Protein AF-A0A0F9BM43-F1 (afdb_monomer_lite)

Radius of gyration: 19.65 Å; chains: 1; bounding box: 47×35×64 Å

Secondary structure (DSSP, 8-state):
-PPPEEEEEE--TTSSHHHHHHHHHHHHH-GGGG--TTS-HHHHHHHHHH----EEEE-TTHHHHHHHHHTT---HHHHHS-HHHHTSEEEEEGGGS-HHHHSS-SSS--------SEEEHHHHHHIIIIIIIIHHHTTHHHHHHHHHHHHH--SEEEEEEE-SHHHHHHHHTSTTEEEEEE---TTTTS--SHHHHTTTT----STTEEEE--TT--HHHHHHHHHHHHHHHHHHHHSS---

Organism: NCBI:txid412755

pLDDT: mean 85.35, std 16.3, range [30.95, 98.38]

Foldseek 3Di:
DDDAQEEEEAEFVPLCLVVLLVLVQCCQQPVVVVDDPPDDPVSVCVNVVVHRWQEDEDELLPVVLCCCCPPVNDDNCCRPNDPVSVQDFDPDWPVPDDCCLQDPPDDDDPRRDPDTDTGGSNRVSLCCVPVNCCVVPPCVSLVVRVVVCVVVVTNYYYYRQPQAPVSQVVQVPRPNRAYEYRPADPCPPVDPRSSRCNCVPPDQPDPRRHYDDCNPPDSVRSNVSCVVVVVVSVVVVVPDPDD

Sequence (243 aa):
MSEPIIIALSGHKGSGKNTLATFIVKYFEDPEYFVDPECSEVCLEWVCGYGCMVAKEFAFADGIKDFCIDILGLEHKQCYGSDEDKNTPTKYKWEDTPHFLHSGATFPREATFTQRGFMTGREVMQIFGTECVRTWFGNVWVGATVRKIRKKAPELAIITDNRFPNEVEIILGQPKGYIIRLTRSPFAGSDLHPSETALDDFDWGRSNCFVLDNARMNKDEQNDAVIPILQKIFQGSANEPTR

Structure (mmCIF, N/CA/C/O backbone):
data_AF-A0A0F9BM43-F1
#
_entry.id   AF-A0A0F9BM43-F1
#
loop_
_atom_site.group_PDB
_atom_site.id
_atom_site.type_symbol
_atom_site.label_atom_id
_atom_site.label_alt_id
_atom_site.label_comp_id
_atom_site.label_asym_id
_atom_site.label_entity_id
_atom_site.label_seq_id
_atom_site.pdbx_PDB_ins_code
_atom_site.Cartn_x
_atom_site.Cartn_y
_atom_site.Cartn_z
_atom_site.occupancy
_atom_site.B_iso_or_equiv
_atom_site.auth_seq_id
_atom_site.auth_comp_id
_atom_site.auth_asym_id
_atom_site.auth_atom_id
_atom_site.pdbx_PDB_model_num
ATOM 1 N N . MET A 1 1 ? -18.745 -14.636 11.858 1.00 58.28 1 MET A N 1
ATOM 2 C CA . MET A 1 1 ? -17.534 -13.846 12.165 1.00 58.28 1 MET A CA 1
ATOM 3 C C . MET A 1 1 ? -17.886 -12.392 11.948 1.00 58.28 1 MET A C 1
ATOM 5 O O . MET A 1 1 ? -18.639 -12.125 11.016 1.00 58.28 1 MET A O 1
ATOM 9 N N . SER A 1 2 ? -17.430 -11.502 12.826 1.00 76.94 2 SER A N 1
ATOM 10 C CA . SER A 1 2 ? -17.575 -10.058 12.637 1.00 76.94 2 SER A CA 1
ATOM 11 C C . SER A 1 2 ? -16.883 -9.630 11.343 1.00 76.94 2 SER A C 1
ATOM 13 O O . SER A 1 2 ? -15.919 -10.254 10.897 1.00 76.94 2 SER A O 1
ATOM 15 N N . GLU A 1 3 ? -17.417 -8.597 10.702 1.00 88.12 3 GLU A N 1
ATOM 16 C CA . GLU A 1 3 ? -16.813 -8.039 9.499 1.00 88.12 3 GLU A CA 1
ATOM 17 C C . GLU A 1 3 ? -15.515 -7.290 9.867 1.00 88.12 3 GLU A C 1
ATOM 19 O O . GLU A 1 3 ? -15.527 -6.546 10.855 1.00 88.12 3 GLU A O 1
ATOM 24 N N . PRO A 1 4 ? -14.400 -7.496 9.134 1.00 93.38 4 PRO A N 1
ATOM 25 C CA . PRO A 1 4 ? -13.111 -6.889 9.462 1.00 93.38 4 PRO A CA 1
ATOM 26 C C . PRO A 1 4 ? -13.163 -5.369 9.347 1.00 93.38 4 PRO A C 1
ATOM 28 O O . PRO A 1 4 ? -13.732 -4.839 8.390 1.00 93.38 4 PRO A O 1
ATOM 31 N N . ILE A 1 5 ? -12.471 -4.676 10.250 1.00 95.94 5 ILE A N 1
ATOM 32 C CA . ILE A 1 5 ? -12.116 -3.270 10.039 1.00 95.94 5 ILE A CA 1
ATOM 33 C C . ILE A 1 5 ? -11.002 -3.230 8.991 1.00 95.94 5 ILE A C 1
ATOM 35 O O . ILE A 1 5 ? -9.996 -3.931 9.113 1.00 95.94 5 ILE A O 1
ATOM 39 N N . ILE A 1 6 ? -11.177 -2.428 7.944 1.00 97.88 6 ILE A N 1
ATOM 40 C CA . ILE A 1 6 ? -10.210 -2.288 6.854 1.00 97.88 6 ILE A CA 1
ATOM 41 C C . ILE A 1 6 ? -9.711 -0.849 6.848 1.00 97.88 6 ILE A C 1
ATOM 43 O O . ILE A 1 6 ? -10.474 0.068 6.558 1.00 97.88 6 ILE A O 1
ATOM 47 N N . ILE A 1 7 ? -8.426 -0.656 7.134 1.00 98.19 7 ILE A N 1
ATOM 48 C CA . ILE A 1 7 ? -7.770 0.651 7.086 1.00 98.19 7 ILE A CA 1
ATOM 49 C C . ILE A 1 7 ? -6.751 0.629 5.951 1.00 98.19 7 ILE A C 1
ATOM 51 O O . ILE A 1 7 ? -5.762 -0.104 6.009 1.00 98.19 7 ILE A O 1
ATOM 55 N N . ALA A 1 8 ? -6.965 1.441 4.917 1.00 98.31 8 ALA A N 1
ATOM 56 C CA . ALA A 1 8 ? -5.962 1.644 3.879 1.00 98.31 8 ALA A CA 1
ATOM 57 C C . ALA A 1 8 ? -5.152 2.916 4.143 1.00 98.31 8 ALA A C 1
ATOM 59 O O . ALA A 1 8 ? -5.694 3.994 4.386 1.00 98.31 8 ALA A O 1
ATOM 60 N N . LEU A 1 9 ? -3.830 2.785 4.092 1.00 98.00 9 LEU A N 1
ATOM 61 C CA . LEU A 1 9 ? -2.897 3.890 4.221 1.00 98.00 9 LEU A CA 1
ATOM 62 C C . LEU A 1 9 ? -2.584 4.461 2.839 1.00 98.00 9 LEU A C 1
ATOM 64 O O . LEU A 1 9 ? -2.182 3.736 1.924 1.00 98.00 9 LEU A O 1
ATOM 68 N N . SER A 1 10 ? -2.709 5.779 2.714 1.00 96.25 10 SER A N 1
ATOM 69 C CA . SER A 1 10 ? -2.357 6.536 1.513 1.00 96.25 10 SER A CA 1
ATOM 70 C C . SER A 1 10 ? -1.295 7.594 1.831 1.00 96.25 10 SER A C 1
ATOM 72 O O . SER A 1 10 ? -1.111 8.006 2.976 1.00 96.25 10 SER A O 1
ATOM 74 N N . GLY A 1 11 ? -0.484 7.967 0.845 1.00 93.81 11 GLY A N 1
ATOM 75 C CA . GLY A 1 11 ? 0.828 8.562 1.095 1.00 93.81 11 GLY A CA 1
ATOM 76 C C . GLY A 1 11 ? 1.692 8.581 -0.158 1.00 93.81 11 GLY A C 1
ATOM 77 O O . GLY A 1 11 ? 1.710 7.575 -0.864 1.00 93.81 11 GLY A O 1
ATOM 78 N N . HIS A 1 12 ? 2.530 9.596 -0.359 1.00 91.81 12 HIS A N 1
ATOM 79 C CA . HIS A 1 12 ? 3.609 9.499 -1.352 1.00 91.81 12 HIS A CA 1
ATOM 80 C C . HIS A 1 12 ? 4.707 8.528 -0.900 1.00 91.81 12 HIS A C 1
ATOM 82 O O . HIS A 1 12 ? 4.773 8.123 0.271 1.00 91.81 12 HIS A O 1
ATOM 88 N N . LYS A 1 13 ? 5.604 8.131 -1.807 1.00 88.75 13 LYS A N 1
ATOM 89 C CA . LYS A 1 13 ? 6.852 7.458 -1.423 1.00 88.75 13 LYS A CA 1
ATOM 90 C C . LYS A 1 13 ? 7.575 8.253 -0.321 1.00 88.75 13 LYS A C 1
ATOM 92 O O . LYS A 1 13 ? 7.653 9.475 -0.358 1.00 88.75 13 LYS A O 1
ATOM 97 N N . GLY A 1 14 ? 8.070 7.548 0.698 1.00 89.88 14 GLY A N 1
ATOM 98 C CA . GLY A 1 14 ? 8.751 8.169 1.842 1.00 89.88 14 GLY A CA 1
ATOM 99 C C . GLY A 1 14 ? 7.834 8.837 2.875 1.00 89.88 14 GLY A C 1
ATOM 100 O O . GLY A 1 14 ? 8.335 9.396 3.845 1.00 89.88 14 GLY A O 1
ATOM 101 N N . SER A 1 15 ? 6.507 8.749 2.733 1.00 93.56 15 SER A N 1
ATOM 102 C CA . SER A 1 15 ? 5.571 9.373 3.678 1.00 93.56 15 SER A CA 1
ATOM 103 C C . SER A 1 15 ? 5.477 8.692 5.046 1.00 93.56 15 SER A C 1
ATOM 105 O O . SER A 1 15 ? 4.799 9.219 5.911 1.00 93.56 15 SER A O 1
ATOM 107 N N . GLY A 1 16 ? 6.085 7.515 5.246 1.00 94.12 16 GLY A N 1
ATOM 108 C CA . GLY A 1 16 ? 6.017 6.764 6.510 1.00 94.12 16 GLY A CA 1
ATOM 109 C C . GLY A 1 16 ? 4.929 5.682 6.600 1.00 94.12 16 GLY A C 1
ATOM 110 O O . GLY A 1 16 ? 4.829 5.038 7.639 1.00 94.12 16 GLY A O 1
ATOM 111 N N . LYS A 1 17 ? 4.164 5.421 5.523 1.00 94.62 17 LYS A N 1
ATOM 112 C CA . LYS A 1 17 ? 3.061 4.427 5.497 1.00 94.62 17 LYS A CA 1
ATOM 113 C C . LYS A 1 17 ? 3.453 3.046 6.018 1.00 94.62 17 LYS A C 1
ATOM 115 O O . LYS A 1 17 ? 2.787 2.527 6.897 1.00 94.62 17 LYS A O 1
ATOM 120 N N . ASN A 1 18 ? 4.517 2.448 5.480 1.00 92.88 18 ASN A N 1
ATOM 121 C CA . ASN A 1 18 ? 4.885 1.072 5.830 1.00 92.88 18 ASN A CA 1
ATOM 122 C C . ASN A 1 18 ? 5.292 0.974 7.304 1.00 92.88 18 ASN A C 1
ATOM 124 O O . ASN A 1 18 ? 4.871 0.068 8.009 1.00 92.88 18 ASN A O 1
ATOM 128 N N . THR A 1 19 ? 6.053 1.959 7.787 1.00 93.06 19 THR A N 1
ATOM 129 C CA . THR A 1 19 ? 6.426 2.057 9.199 1.00 93.06 19 THR A CA 1
ATOM 130 C C . THR A 1 19 ? 5.197 2.205 10.097 1.00 93.06 19 THR A C 1
ATOM 132 O O . THR A 1 19 ? 5.128 1.548 11.131 1.00 93.06 19 THR A O 1
ATOM 135 N N . LEU A 1 20 ? 4.221 3.024 9.687 1.00 95.00 20 LEU A N 1
ATOM 136 C CA . LEU A 1 20 ? 2.960 3.199 10.406 1.00 95.00 20 LEU A CA 1
ATOM 137 C C . LEU A 1 20 ? 2.123 1.916 10.415 1.00 95.00 20 LEU A C 1
ATOM 139 O O . LEU A 1 20 ? 1.581 1.551 11.448 1.00 95.00 20 LEU A O 1
ATOM 143 N N . ALA A 1 21 ? 2.045 1.203 9.292 1.00 95.56 21 ALA A N 1
ATOM 144 C CA . ALA A 1 21 ? 1.337 -0.071 9.209 1.00 95.56 21 ALA A CA 1
ATOM 145 C C . ALA A 1 21 ? 1.928 -1.112 10.159 1.00 95.56 21 ALA A C 1
ATOM 147 O O . ALA A 1 21 ? 1.189 -1.746 10.908 1.00 95.56 21 ALA A O 1
ATOM 148 N N . THR A 1 22 ? 3.261 -1.230 10.179 1.00 91.94 22 THR A N 1
ATOM 149 C CA . THR A 1 22 ? 3.963 -2.107 11.122 1.00 91.94 22 THR A CA 1
ATOM 150 C C . THR A 1 22 ? 3.673 -1.711 12.569 1.00 91.94 22 THR A C 1
ATOM 152 O O . THR A 1 22 ? 3.469 -2.592 13.399 1.00 91.94 22 THR A O 1
ATOM 155 N N . PHE A 1 23 ? 3.649 -0.410 12.880 1.00 92.25 23 PHE A N 1
ATOM 156 C CA . PHE A 1 23 ? 3.269 0.072 14.208 1.00 92.25 23 PHE A CA 1
ATOM 157 C C . PHE A 1 23 ? 1.836 -0.340 14.561 1.00 92.25 23 PHE A C 1
ATOM 159 O O . PHE A 1 23 ? 1.652 -0.988 15.580 1.00 92.25 23 PHE A O 1
ATOM 166 N N . ILE A 1 24 ? 0.851 -0.050 13.705 1.00 92.44 24 ILE A N 1
ATOM 167 C CA . ILE A 1 24 ? -0.565 -0.354 13.968 1.00 92.44 24 ILE A CA 1
ATOM 168 C C . ILE A 1 24 ? -0.781 -1.857 14.175 1.00 92.44 24 ILE A C 1
ATOM 170 O O . ILE A 1 24 ? -1.453 -2.246 15.123 1.00 92.44 24 ILE A O 1
ATOM 174 N N . VAL A 1 25 ? -0.209 -2.709 13.318 1.00 91.12 25 VAL A N 1
ATOM 175 C CA . VAL A 1 25 ? -0.343 -4.168 13.463 1.00 91.12 25 VAL A CA 1
ATOM 176 C C . VAL A 1 25 ? 0.211 -4.621 14.813 1.00 91.12 25 VAL A C 1
ATOM 178 O O . VAL A 1 25 ? -0.500 -5.276 15.567 1.00 91.12 25 VAL A O 1
ATOM 181 N N . LYS A 1 26 ? 1.434 -4.200 15.159 1.00 86.25 26 LYS A N 1
ATOM 182 C CA . LYS A 1 26 ? 2.051 -4.559 16.442 1.00 86.25 26 LYS A CA 1
ATOM 183 C C . LYS A 1 26 ? 1.282 -4.010 17.638 1.00 86.25 26 LYS A C 1
ATOM 185 O O . LYS A 1 26 ? 1.148 -4.712 18.626 1.00 86.25 26 LYS A O 1
ATOM 190 N N . TYR A 1 27 ? 0.777 -2.784 17.535 1.00 85.19 27 TYR A N 1
ATOM 191 C CA . TYR A 1 27 ? 0.026 -2.121 18.595 1.00 85.19 27 TYR A CA 1
ATOM 192 C C . TYR A 1 27 ? -1.217 -2.918 19.008 1.00 85.19 27 TYR A C 1
ATOM 194 O O . TYR A 1 27 ? -1.561 -2.938 20.182 1.00 85.19 27 TYR A O 1
ATOM 202 N N . PHE A 1 28 ? -1.870 -3.600 18.062 1.00 85.00 28 PHE A N 1
ATOM 203 C CA . PHE A 1 28 ? -3.035 -4.443 18.343 1.00 85.00 28 PHE A CA 1
ATOM 204 C C . PHE A 1 28 ? -2.695 -5.913 18.628 1.00 85.00 28 PHE A C 1
ATOM 206 O O . PHE A 1 28 ? -3.467 -6.580 19.314 1.00 85.00 28 PHE A O 1
ATOM 213 N N . GLU A 1 29 ? -1.581 -6.438 18.112 1.00 83.19 29 GLU A N 1
ATOM 214 C CA . GLU A 1 29 ? -1.150 -7.817 18.393 1.00 83.19 29 GLU A CA 1
ATOM 215 C C . GLU A 1 29 ? -0.504 -7.962 19.779 1.00 83.19 29 GLU A C 1
ATOM 217 O O . GLU A 1 29 ? -0.744 -8.959 20.459 1.00 83.19 29 GLU A O 1
ATOM 222 N N . ASP A 1 30 ? 0.296 -6.977 20.196 1.00 75.62 30 ASP A N 1
ATOM 223 C CA . ASP A 1 30 ? 1.015 -6.959 21.473 1.00 75.62 30 ASP A CA 1
ATOM 224 C C . ASP A 1 30 ? 1.001 -5.542 22.069 1.00 75.62 30 ASP A C 1
ATOM 226 O O . ASP A 1 30 ? 1.956 -4.768 21.921 1.00 75.62 30 ASP A O 1
ATOM 230 N N . PRO A 1 31 ? -0.111 -5.158 22.708 1.00 66.50 31 PRO A N 1
ATOM 231 C CA . PRO A 1 31 ? -0.266 -3.795 23.175 1.00 66.50 31 PRO A CA 1
ATOM 232 C C . PRO A 1 31 ? 0.574 -3.466 24.417 1.00 66.50 31 PRO A C 1
ATOM 234 O O . PRO A 1 31 ? 0.959 -2.313 24.606 1.00 66.50 31 PRO A O 1
ATOM 237 N N . GLU A 1 32 ? 0.895 -4.474 25.240 1.00 64.62 32 GLU A N 1
ATOM 238 C CA . GLU A 1 32 ? 1.735 -4.330 26.439 1.00 64.62 32 GLU A CA 1
ATOM 239 C C . GLU A 1 32 ? 3.151 -3.850 26.083 1.00 64.62 32 GLU A C 1
ATOM 241 O O . GLU A 1 32 ? 3.766 -3.120 26.857 1.00 64.62 32 GLU A O 1
ATOM 246 N N . TYR A 1 33 ? 3.641 -4.173 24.878 1.00 63.81 33 TYR A N 1
ATOM 247 C CA . TYR A 1 33 ? 4.931 -3.704 24.364 1.00 63.81 33 TYR A CA 1
ATOM 248 C C . TYR A 1 33 ? 5.037 -2.173 24.235 1.00 63.81 33 TYR A C 1
ATOM 250 O O . TYR A 1 33 ? 6.137 -1.624 24.305 1.00 63.81 33 TYR A O 1
ATOM 258 N N . PHE A 1 34 ? 3.917 -1.479 24.014 1.00 61.59 34 PHE A N 1
ATOM 259 C CA . PHE A 1 34 ? 3.887 -0.027 23.783 1.00 61.59 34 PHE A CA 1
ATOM 260 C C . PHE A 1 34 ? 3.496 0.778 25.022 1.00 61.59 34 PHE A C 1
ATOM 262 O O . PHE A 1 34 ? 3.427 2.006 24.961 1.00 61.59 34 PHE A O 1
ATOM 269 N N . VAL A 1 35 ? 3.243 0.104 26.143 1.00 58.41 35 VAL A N 1
ATOM 270 C CA . VAL A 1 35 ? 2.965 0.759 27.416 1.00 58.41 35 VAL A CA 1
ATOM 271 C C . VAL A 1 35 ? 4.285 1.260 27.994 1.00 58.41 35 VAL A C 1
ATOM 273 O O . VAL A 1 35 ? 5.094 0.488 28.506 1.00 58.41 35 VAL A O 1
ATOM 276 N N . ASP A 1 36 ? 4.496 2.572 27.932 1.00 55.50 36 ASP A N 1
ATOM 277 C CA . ASP A 1 36 ? 5.460 3.231 28.809 1.00 55.50 36 ASP A CA 1
ATOM 278 C C . ASP A 1 36 ? 5.003 3.015 30.270 1.00 55.50 36 ASP A C 1
ATOM 280 O O . ASP A 1 36 ? 3.846 3.314 30.581 1.00 55.50 36 ASP A O 1
ATOM 284 N N . PRO A 1 37 ? 5.850 2.502 31.182 1.00 53.97 37 PRO A N 1
ATOM 285 C CA . PRO A 1 37 ? 5.520 2.410 32.605 1.00 53.97 37 PRO A CA 1
ATOM 286 C C . PRO A 1 37 ? 5.086 3.746 33.234 1.00 53.97 37 PRO A C 1
ATOM 288 O O . PRO A 1 37 ? 4.418 3.737 34.269 1.00 53.97 37 PRO A O 1
ATOM 291 N N . GLU A 1 38 ? 5.457 4.879 32.628 1.00 53.72 38 GLU A N 1
ATOM 292 C CA . GLU A 1 38 ? 5.071 6.237 33.032 1.00 53.72 38 GLU A CA 1
ATOM 293 C C . GLU A 1 38 ? 3.864 6.796 32.245 1.00 53.72 38 GLU A C 1
ATOM 295 O O . GLU A 1 38 ? 3.386 7.894 32.547 1.00 53.72 38 GLU A O 1
ATOM 300 N N . CYS A 1 39 ? 3.331 6.068 31.251 1.00 47.06 39 CYS A N 1
ATOM 301 C CA . CYS A 1 39 ? 2.159 6.506 30.491 1.00 47.06 39 CYS A CA 1
ATOM 302 C C . CYS A 1 39 ? 0.918 6.576 31.392 1.00 47.06 39 CYS A C 1
ATOM 304 O O . CYS A 1 39 ? 0.576 5.625 32.094 1.00 47.06 39 CYS A O 1
ATOM 306 N N . SER A 1 40 ? 0.208 7.706 31.331 1.00 46.12 40 SER A N 1
ATOM 307 C CA . SER A 1 40 ? -1.020 7.956 32.094 1.00 46.12 40 SER A CA 1
ATOM 308 C C . SER A 1 40 ? -2.053 6.832 31.923 1.00 46.12 40 SER A C 1
ATOM 310 O O . SER A 1 40 ? -2.216 6.326 30.810 1.00 46.12 40 SER A O 1
ATOM 312 N N . GLU A 1 41 ? -2.812 6.529 32.985 1.00 49.28 41 GLU A N 1
ATOM 313 C CA . GLU A 1 41 ? -3.863 5.488 33.068 1.00 49.28 41 GLU A CA 1
ATOM 314 C C . GLU A 1 41 ? -4.800 5.409 31.837 1.00 49.28 41 GLU A C 1
ATOM 316 O O . GLU A 1 41 ? -5.279 4.335 31.481 1.00 49.28 41 GLU A O 1
ATOM 321 N N . VAL A 1 42 ? -4.996 6.520 31.118 1.00 46.12 42 VAL A N 1
ATOM 322 C CA . VAL A 1 42 ? -5.858 6.651 29.929 1.00 46.12 42 VAL A CA 1
ATOM 323 C C . VAL A 1 42 ? -5.402 5.801 28.726 1.00 46.12 42 VAL A C 1
ATOM 325 O O . VAL A 1 42 ? -6.245 5.282 27.991 1.00 46.12 42 VAL A O 1
ATOM 328 N N . CYS A 1 43 ? -4.092 5.627 28.502 1.00 49.28 43 CYS A N 1
ATOM 329 C CA . CYS A 1 43 ? -3.586 4.776 27.408 1.00 49.28 43 CYS A CA 1
ATOM 330 C C . CYS A 1 43 ? -3.793 3.284 27.708 1.00 49.28 43 CYS A C 1
ATOM 332 O O . CYS A 1 43 ? -4.121 2.511 26.806 1.00 49.28 43 CYS A O 1
ATOM 334 N N . LEU A 1 44 ? -3.647 2.904 28.980 1.00 51.06 44 LEU A N 1
ATOM 335 C CA . LEU A 1 44 ? -3.847 1.541 29.464 1.00 51.06 44 LEU A CA 1
ATOM 336 C C . LEU A 1 44 ? -5.314 1.116 29.361 1.00 51.06 44 LEU A C 1
ATOM 338 O O . LEU A 1 44 ? -5.593 0.018 28.891 1.00 51.06 44 LEU A O 1
ATOM 342 N N . GLU A 1 45 ? -6.263 1.981 29.724 1.00 52.72 45 GLU A N 1
ATOM 343 C CA . GLU A 1 45 ? -7.692 1.642 29.660 1.00 52.72 45 GLU A CA 1
ATOM 344 C C . GLU A 1 45 ? -8.196 1.378 28.235 1.00 52.72 45 GLU A C 1
ATOM 346 O O . GLU A 1 45 ? -8.982 0.453 28.029 1.00 52.72 45 GLU A O 1
ATOM 351 N N . TRP A 1 46 ? -7.756 2.153 27.236 1.00 57.06 46 TRP A N 1
ATOM 352 C CA . TRP A 1 46 ? -8.238 1.971 25.861 1.00 57.06 46 TRP A CA 1
ATOM 353 C C . TRP A 1 46 ? -7.719 0.672 25.243 1.00 57.06 46 TRP A C 1
ATOM 355 O O . TRP A 1 46 ? -8.483 -0.112 24.684 1.00 57.06 46 TRP A O 1
ATOM 365 N N . VAL A 1 47 ? -6.427 0.416 25.399 1.00 54.22 47 VAL A N 1
ATOM 366 C CA . VAL A 1 47 ? -5.775 -0.795 24.909 1.00 54.22 47 VAL A CA 1
ATOM 367 C C . VAL A 1 47 ? -6.310 -2.049 25.610 1.00 54.22 47 VAL A C 1
ATOM 369 O O . VAL A 1 47 ? -6.710 -3.010 24.949 1.00 54.22 47 VAL A O 1
ATOM 372 N N . CYS A 1 48 ? -6.397 -2.023 26.942 1.00 52.81 48 CYS A N 1
ATOM 373 C CA . CYS A 1 48 ? -6.945 -3.133 27.720 1.00 52.81 48 CYS A CA 1
ATOM 374 C C . CYS A 1 48 ? -8.457 -3.316 27.494 1.00 52.81 48 CYS A C 1
ATOM 376 O O . CYS A 1 48 ? -8.965 -4.422 27.663 1.00 52.81 48 CYS A O 1
ATOM 378 N N . GLY A 1 49 ? -9.177 -2.260 27.097 1.00 55.41 49 GLY A N 1
ATOM 379 C CA . GLY A 1 49 ? -10.618 -2.284 26.837 1.00 55.41 49 GLY A CA 1
ATOM 380 C C . GLY A 1 49 ? -11.024 -2.903 25.494 1.00 55.41 49 GLY A C 1
ATOM 381 O O . GLY A 1 49 ? -12.114 -3.466 25.404 1.00 55.41 49 GLY A O 1
ATOM 382 N N . TYR A 1 50 ? -10.169 -2.831 24.465 1.00 60.41 50 TYR A N 1
ATOM 383 C CA . TYR A 1 50 ? -10.403 -3.488 23.165 1.00 60.41 50 TYR A CA 1
ATOM 384 C C . TYR A 1 50 ? -9.719 -4.860 23.046 1.00 60.41 50 TYR A C 1
ATOM 386 O O . TYR A 1 50 ? -10.149 -5.674 22.230 1.00 60.41 50 TYR A O 1
ATOM 394 N N . GLY A 1 51 ? -8.720 -5.147 23.889 1.00 63.50 51 GLY A N 1
ATOM 395 C CA . GLY A 1 51 ? -7.987 -6.414 23.886 1.00 63.50 51 GLY A CA 1
ATOM 396 C C . GLY A 1 51 ? -7.037 -6.567 22.692 1.00 63.50 51 GLY A C 1
ATOM 397 O O . GLY A 1 51 ? -6.976 -5.719 21.800 1.00 63.50 51 GLY A O 1
ATOM 398 N N . CYS A 1 52 ? -6.268 -7.659 22.681 1.00 72.19 52 CYS A N 1
ATOM 399 C CA . CYS A 1 52 ? -5.456 -8.014 21.523 1.00 72.19 52 CYS A CA 1
ATOM 400 C C . CYS A 1 52 ? -6.357 -8.435 20.354 1.00 72.19 52 CYS A C 1
ATOM 402 O O . CYS A 1 52 ? -7.354 -9.133 20.540 1.00 72.19 52 CYS A O 1
ATOM 404 N N . MET A 1 53 ? -5.996 -8.016 19.144 1.00 83.00 53 MET A N 1
ATOM 405 C CA . MET A 1 53 ? -6.749 -8.323 17.932 1.00 83.00 53 MET A CA 1
ATOM 406 C C . MET A 1 53 ? -5.872 -9.036 16.914 1.00 83.00 53 MET A C 1
ATOM 408 O O . MET A 1 53 ? -4.688 -8.732 16.755 1.00 83.00 53 MET A O 1
ATOM 412 N N . VAL A 1 54 ? -6.482 -9.917 16.125 1.00 89.19 54 VAL A N 1
ATOM 413 C CA . VAL A 1 54 ? -5.828 -10.496 14.949 1.00 89.19 54 VAL A CA 1
ATOM 414 C C . VAL A 1 54 ? -5.733 -9.432 13.850 1.00 89.19 54 VAL A C 1
ATOM 416 O O . VAL A 1 54 ? -6.626 -9.304 13.003 1.00 89.19 54 VAL A O 1
ATOM 419 N N . ALA A 1 55 ? -4.638 -8.672 13.849 1.00 92.00 55 ALA A N 1
ATOM 420 C CA . ALA A 1 55 ? -4.313 -7.679 12.830 1.00 92.00 55 ALA A CA 1
ATOM 421 C C . ALA A 1 55 ? -3.437 -8.281 11.719 1.00 92.00 55 ALA A C 1
ATOM 423 O O . ALA A 1 55 ? -2.580 -9.122 11.967 1.00 92.00 55 ALA A O 1
ATOM 424 N N . LYS A 1 56 ? -3.651 -7.890 10.457 1.00 94.62 56 LYS A N 1
ATOM 425 C CA . LYS A 1 56 ? -2.830 -8.359 9.325 1.00 94.62 56 LYS A CA 1
ATOM 426 C C . LYS A 1 56 ? -2.560 -7.249 8.321 1.00 94.62 56 LYS A C 1
ATOM 428 O O . LYS A 1 56 ? -3.472 -6.526 7.923 1.00 94.62 56 LYS A O 1
ATOM 433 N N . GLU A 1 57 ? -1.317 -7.182 7.855 1.00 95.94 57 GLU A N 1
ATOM 434 C CA . GLU A 1 57 ? -0.920 -6.330 6.734 1.00 95.94 57 GLU A CA 1
ATOM 435 C C . GLU A 1 57 ? -1.243 -6.997 5.384 1.00 95.94 57 GLU A C 1
ATOM 437 O O . GLU A 1 57 ? -1.122 -8.217 5.210 1.00 95.94 57 GLU A O 1
ATOM 442 N N . PHE A 1 58 ? -1.658 -6.181 4.419 1.00 96.69 58 PHE A N 1
ATOM 443 C CA . PHE A 1 58 ? -1.921 -6.548 3.034 1.00 96.69 58 PHE A CA 1
ATOM 444 C C . PHE A 1 58 ? -1.363 -5.478 2.089 1.00 96.69 58 PHE A C 1
ATOM 446 O O . PHE A 1 58 ? -1.269 -4.303 2.440 1.00 96.69 58 PHE A O 1
ATOM 453 N N . ALA A 1 59 ? -1.080 -5.876 0.850 1.00 95.88 59 ALA A N 1
ATOM 454 C CA . ALA A 1 59 ? -0.777 -4.950 -0.233 1.00 95.88 59 ALA A CA 1
ATOM 455 C C . ALA A 1 59 ? -1.575 -5.315 -1.496 1.00 95.88 59 ALA A C 1
ATOM 457 O O . ALA A 1 59 ? -1.735 -6.494 -1.826 1.00 95.88 59 ALA A O 1
ATOM 458 N N . PHE A 1 60 ? -2.080 -4.317 -2.219 1.00 95.88 60 PHE A N 1
ATOM 459 C CA . PHE A 1 60 ? -2.691 -4.479 -3.542 1.00 95.88 60 PHE A CA 1
ATOM 460 C C . PHE A 1 60 ? -1.705 -5.076 -4.545 1.00 95.88 60 PHE A C 1
ATOM 462 O O . PHE A 1 60 ? -2.090 -5.894 -5.383 1.00 95.88 60 PHE A O 1
ATOM 469 N N . ALA A 1 61 ? -0.428 -4.717 -4.422 1.00 93.69 61 ALA A N 1
ATOM 470 C CA . ALA A 1 61 ? 0.623 -5.190 -5.302 1.00 93.69 61 ALA A CA 1
ATOM 471 C C . ALA A 1 61 ? 1.119 -6.619 -4.999 1.00 93.69 61 ALA A C 1
ATOM 473 O O . ALA A 1 61 ? 1.956 -7.112 -5.748 1.00 93.69 61 ALA A O 1
ATOM 474 N N . ASP A 1 62 ? 0.645 -7.302 -3.947 1.00 93.25 62 ASP A N 1
ATOM 475 C CA . ASP A 1 62 ? 1.106 -8.669 -3.627 1.00 93.25 62 ASP A CA 1
ATOM 476 C C . ASP A 1 62 ? 0.952 -9.610 -4.828 1.00 93.25 62 ASP A C 1
ATOM 478 O O . ASP A 1 62 ? 1.910 -10.240 -5.256 1.00 93.25 62 ASP A O 1
ATOM 482 N N . GLY A 1 63 ? -0.240 -9.641 -5.434 1.00 92.94 63 GLY A N 1
ATOM 483 C CA . GLY A 1 63 ? -0.524 -10.576 -6.524 1.00 92.94 63 GLY A CA 1
ATOM 484 C C . GLY A 1 63 ? 0.332 -10.347 -7.772 1.00 92.94 63 GLY A C 1
ATOM 485 O O . GLY A 1 63 ? 0.674 -11.308 -8.456 1.00 92.94 63 GLY A O 1
ATOM 486 N N . ILE A 1 64 ? 0.702 -9.094 -8.070 1.00 94.31 64 ILE A N 1
ATOM 487 C CA . ILE A 1 64 ? 1.604 -8.813 -9.192 1.00 94.31 64 ILE A CA 1
ATOM 488 C C . ILE A 1 64 ? 3.052 -9.164 -8.853 1.00 94.31 64 ILE A C 1
ATOM 490 O O . ILE A 1 64 ? 3.756 -9.688 -9.708 1.00 94.31 64 ILE A O 1
ATOM 494 N N . LYS A 1 65 ? 3.500 -8.931 -7.617 1.00 95.44 65 LYS A N 1
ATOM 495 C CA . LYS A 1 65 ? 4.855 -9.312 -7.201 1.00 95.44 65 LYS A CA 1
ATOM 496 C C . LYS A 1 65 ? 5.041 -10.825 -7.262 1.00 95.44 65 LYS A C 1
ATOM 498 O O . LYS A 1 65 ? 6.026 -11.272 -7.841 1.00 95.44 65 LYS A O 1
ATOM 503 N N . ASP A 1 66 ? 4.066 -11.582 -6.759 1.00 95.44 66 ASP A N 1
ATOM 504 C CA . ASP A 1 66 ? 4.057 -13.045 -6.843 1.00 95.44 66 ASP A CA 1
ATOM 505 C C . ASP A 1 66 ? 4.133 -13.495 -8.313 1.00 95.44 66 ASP A C 1
ATOM 507 O O . ASP A 1 66 ? 4.996 -14.283 -8.684 1.00 95.44 66 ASP A O 1
ATOM 511 N N . PHE A 1 67 ? 3.319 -12.910 -9.201 1.00 96.06 67 PHE A N 1
ATOM 512 C CA . PHE A 1 67 ? 3.365 -13.212 -10.637 1.00 96.06 67 PHE A CA 1
ATOM 513 C C . PHE A 1 67 ? 4.718 -12.862 -11.285 1.00 96.06 67 PHE A C 1
ATOM 515 O O . PHE A 1 67 ? 5.259 -13.637 -12.077 1.00 96.06 67 PHE A O 1
ATOM 522 N N . CYS A 1 68 ? 5.288 -11.702 -10.957 1.00 96.81 68 CYS A N 1
ATOM 523 C CA . CYS A 1 68 ? 6.590 -11.278 -11.462 1.00 96.81 68 CYS A CA 1
ATOM 524 C C . CYS A 1 68 ? 7.713 -12.237 -11.039 1.00 96.81 68 CYS A C 1
ATOM 526 O O . CYS A 1 68 ? 8.609 -12.507 -11.838 1.00 96.81 68 CYS A O 1
ATOM 528 N N . ILE A 1 69 ? 7.663 -12.770 -9.821 1.00 97.56 69 ILE A N 1
ATOM 529 C CA . ILE A 1 69 ? 8.656 -13.727 -9.324 1.00 97.56 69 ILE A CA 1
ATOM 530 C C . ILE A 1 69 ? 8.407 -15.108 -9.935 1.00 97.56 69 ILE A C 1
ATOM 532 O O . ILE A 1 69 ? 9.277 -15.644 -10.618 1.00 97.56 69 ILE A O 1
ATOM 536 N N . ASP A 1 70 ? 7.210 -15.658 -9.750 1.00 97.69 70 ASP A N 1
ATOM 537 C CA . ASP A 1 70 ? 6.931 -17.068 -10.030 1.00 97.69 70 ASP A CA 1
ATOM 538 C C . ASP A 1 70 ? 6.787 -17.361 -11.526 1.00 97.69 70 ASP A C 1
ATOM 540 O O . ASP A 1 70 ? 7.129 -18.452 -11.985 1.00 97.69 70 ASP A O 1
ATOM 544 N N . ILE A 1 71 ? 6.276 -16.395 -12.298 1.00 97.38 71 ILE A N 1
ATOM 545 C CA . ILE A 1 71 ? 5.952 -16.585 -13.718 1.00 97.38 71 ILE A CA 1
ATOM 546 C C . ILE A 1 71 ? 6.950 -15.866 -14.622 1.00 97.38 71 ILE A C 1
ATOM 548 O O . ILE A 1 71 ? 7.446 -16.451 -15.586 1.00 97.38 71 ILE A O 1
ATOM 552 N N . LEU A 1 72 ? 7.271 -14.603 -14.326 1.00 95.94 72 LEU A N 1
ATOM 553 C CA . LEU A 1 72 ? 8.241 -13.844 -15.127 1.00 95.94 72 LEU A CA 1
ATOM 554 C C . LEU A 1 72 ? 9.696 -14.144 -14.712 1.00 95.94 72 LEU A C 1
ATOM 556 O O . LEU A 1 72 ? 10.635 -13.927 -15.485 1.00 95.94 72 LEU A O 1
ATOM 560 N N . GLY A 1 73 ? 9.920 -14.714 -13.527 1.00 97.56 73 GLY A N 1
ATOM 561 C CA . GLY A 1 73 ? 11.261 -15.044 -13.050 1.00 97.56 73 GLY A CA 1
ATOM 562 C C . GLY A 1 73 ? 12.103 -13.803 -12.755 1.00 97.56 73 GLY A C 1
ATOM 563 O O . GLY A 1 73 ? 13.282 -13.783 -13.116 1.00 97.56 73 GLY A O 1
ATOM 564 N N . LEU A 1 74 ? 11.496 -12.757 -12.182 1.00 97.81 74 LEU A N 1
ATOM 565 C CA . LEU A 1 74 ? 12.229 -11.660 -11.543 1.00 97.81 74 LEU A CA 1
ATOM 566 C C . LEU A 1 74 ? 12.810 -12.141 -10.212 1.00 97.81 74 LEU A C 1
ATOM 568 O O . LEU A 1 74 ? 12.240 -12.995 -9.532 1.00 97.81 74 LEU A O 1
ATOM 572 N N . GLU A 1 75 ? 13.930 -11.556 -9.803 1.00 97.81 75 GLU A N 1
ATOM 573 C CA . GLU A 1 75 ? 14.503 -11.861 -8.496 1.00 97.81 75 GLU A CA 1
ATOM 574 C C . GLU A 1 75 ? 13.636 -11.268 -7.377 1.00 97.81 75 GLU A C 1
ATOM 576 O O . GLU A 1 75 ? 13.116 -10.156 -7.491 1.00 97.81 75 GLU A O 1
ATOM 581 N N . HIS A 1 76 ? 13.538 -11.959 -6.238 1.00 97.19 76 HIS A N 1
ATOM 582 C CA . HIS A 1 76 ? 12.734 -11.497 -5.101 1.00 97.19 76 HIS A CA 1
ATOM 583 C C . HIS A 1 76 ? 13.083 -10.058 -4.670 1.00 97.19 76 HIS A C 1
ATOM 585 O O . HIS A 1 76 ? 12.194 -9.245 -4.405 1.00 97.19 76 HIS A O 1
ATOM 591 N N . LYS A 1 77 ? 14.376 -9.697 -4.660 1.00 97.06 77 LYS A N 1
ATOM 592 C CA . LYS A 1 77 ? 14.831 -8.336 -4.321 1.00 97.06 77 LYS A CA 1
ATOM 593 C C . LYS A 1 77 ? 14.344 -7.269 -5.312 1.00 97.06 77 LYS A C 1
ATOM 595 O O . LYS A 1 77 ? 14.063 -6.151 -4.896 1.00 97.06 77 LYS A O 1
ATOM 600 N N . GLN A 1 78 ? 14.123 -7.617 -6.579 1.00 97.06 78 GLN A N 1
ATOM 601 C CA . GLN A 1 78 ? 13.590 -6.687 -7.581 1.00 97.06 78 GLN A CA 1
ATOM 602 C C . GLN A 1 78 ? 12.118 -6.326 -7.324 1.00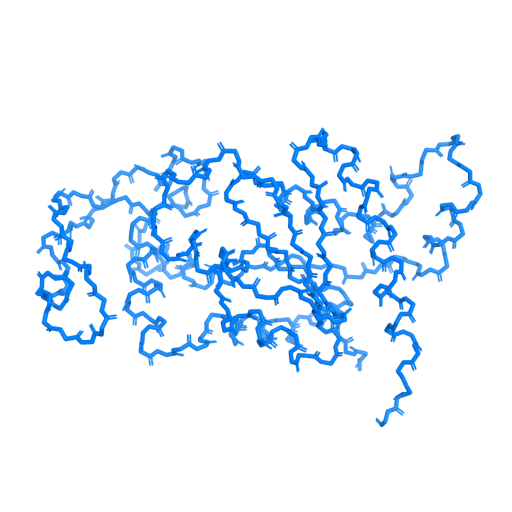 97.06 78 GLN A C 1
ATOM 604 O O . GLN A 1 78 ? 11.650 -5.291 -7.794 1.00 97.06 78 GLN A O 1
ATOM 609 N N . CYS A 1 79 ? 11.396 -7.142 -6.546 1.00 95.75 79 CYS A N 1
ATOM 610 C CA . CYS A 1 79 ? 9.996 -6.908 -6.180 1.00 95.75 79 CYS A CA 1
ATOM 611 C C . CYS A 1 79 ? 9.836 -6.385 -4.738 1.00 95.75 79 CYS A C 1
ATOM 613 O O . CYS A 1 79 ? 9.025 -5.489 -4.476 1.00 95.75 79 CYS A O 1
ATOM 615 N N . TYR A 1 80 ? 10.627 -6.909 -3.795 1.00 93.44 80 TYR A N 1
ATOM 616 C CA . TYR A 1 80 ? 10.490 -6.651 -2.353 1.00 93.44 80 TYR A CA 1
ATOM 617 C C . TYR A 1 80 ? 11.702 -5.976 -1.692 1.00 93.44 80 TYR A C 1
ATOM 619 O O . TYR A 1 80 ? 11.574 -5.538 -0.552 1.00 93.44 80 TYR A O 1
ATOM 627 N N . GLY A 1 81 ? 12.839 -5.851 -2.381 1.00 92.81 81 GLY A N 1
ATOM 628 C CA . GLY A 1 81 ? 14.098 -5.331 -1.830 1.00 92.81 81 GLY A CA 1
ATOM 629 C C . GLY A 1 81 ? 14.128 -3.817 -1.598 1.00 92.81 81 GLY A C 1
ATOM 630 O O . GLY A 1 81 ? 13.083 -3.153 -1.504 1.00 92.81 81 GLY A O 1
ATOM 631 N N . SER A 1 82 ? 15.337 -3.261 -1.495 1.00 92.69 82 SER A N 1
ATOM 632 C CA . SER A 1 82 ? 15.543 -1.819 -1.337 1.00 92.69 82 SER A CA 1
ATOM 633 C C . SER A 1 82 ? 15.044 -1.032 -2.557 1.00 92.69 82 SER A C 1
ATOM 635 O O . SER A 1 82 ? 14.577 -1.592 -3.555 1.00 92.69 82 SER A O 1
ATOM 637 N N . ASP A 1 83 ? 15.095 0.297 -2.477 1.00 90.06 83 ASP A N 1
ATOM 638 C CA . ASP A 1 83 ? 14.815 1.100 -3.663 1.00 90.06 83 ASP A CA 1
ATOM 639 C C . ASP A 1 83 ? 15.884 0.893 -4.741 1.00 90.06 83 ASP A C 1
ATOM 641 O O . ASP A 1 83 ? 15.530 0.823 -5.914 1.00 90.06 83 ASP A O 1
ATOM 645 N N . GLU A 1 84 ? 17.157 0.704 -4.371 1.00 94.12 84 GLU A N 1
ATOM 646 C CA . GLU A 1 84 ? 18.192 0.344 -5.344 1.00 94.12 84 GLU A CA 1
ATOM 647 C C . GLU A 1 84 ? 17.899 -1.014 -5.991 1.00 94.12 84 GLU A C 1
ATOM 649 O O . GLU A 1 84 ? 17.924 -1.112 -7.217 1.00 94.12 84 GLU A O 1
ATOM 654 N N . ASP A 1 85 ? 17.541 -2.036 -5.202 1.00 96.62 85 ASP A N 1
ATOM 655 C CA . ASP A 1 85 ? 17.252 -3.381 -5.721 1.00 96.62 85 ASP A CA 1
ATOM 656 C C . ASP A 1 85 ? 16.124 -3.370 -6.762 1.00 96.62 85 ASP A C 1
ATOM 658 O O . ASP A 1 85 ? 16.233 -3.988 -7.825 1.00 96.62 85 ASP A O 1
ATOM 662 N N . LYS A 1 86 ? 15.042 -2.636 -6.477 1.00 94.62 86 LYS A N 1
ATOM 663 C CA . LYS A 1 86 ? 13.872 -2.509 -7.365 1.00 94.62 86 LYS A CA 1
ATOM 664 C C . LYS A 1 86 ? 14.195 -1.791 -8.674 1.00 94.62 86 LYS A C 1
ATOM 666 O O . LYS A 1 86 ? 13.508 -2.018 -9.669 1.00 94.62 86 LYS A O 1
ATOM 671 N N . ASN A 1 87 ? 15.230 -0.953 -8.670 1.00 95.00 87 ASN A N 1
ATOM 672 C CA . ASN A 1 87 ? 15.720 -0.222 -9.834 1.00 95.00 87 ASN A CA 1
ATOM 673 C C . ASN A 1 87 ? 16.886 -0.946 -10.544 1.00 95.00 87 ASN A C 1
ATOM 675 O O . ASN A 1 87 ? 17.528 -0.366 -11.416 1.00 95.00 87 ASN A O 1
ATOM 679 N N . THR A 1 88 ? 17.169 -2.212 -10.212 1.00 97.19 88 THR A N 1
ATOM 680 C CA . THR A 1 88 ? 18.142 -3.016 -10.971 1.00 97.19 88 THR A CA 1
ATOM 681 C C . THR A 1 88 ? 17.538 -3.554 -12.277 1.00 97.19 88 THR A C 1
ATOM 683 O O . THR A 1 88 ? 16.357 -3.921 -12.285 1.00 97.19 88 THR A O 1
ATOM 686 N N . PRO A 1 89 ? 18.319 -3.642 -13.375 1.00 97.25 89 PRO A N 1
ATOM 687 C CA . PRO A 1 89 ? 17.838 -4.161 -14.656 1.00 97.25 89 PRO A CA 1
ATOM 688 C C . PRO A 1 89 ? 17.372 -5.620 -14.588 1.00 97.25 89 PRO A C 1
ATOM 690 O O . PRO A 1 89 ? 17.963 -6.455 -13.902 1.00 97.25 89 PRO A O 1
ATOM 693 N N . THR A 1 90 ? 16.336 -5.942 -15.354 1.00 97.69 90 THR A N 1
ATOM 694 C CA . THR A 1 90 ? 15.835 -7.304 -15.577 1.00 97.69 90 THR A CA 1
ATOM 695 C C . THR A 1 90 ? 16.305 -7.835 -16.936 1.00 97.69 90 THR A C 1
ATOM 697 O O . THR A 1 90 ? 17.049 -7.179 -17.658 1.00 97.69 90 THR A O 1
ATOM 700 N N . LYS A 1 91 ? 15.845 -9.032 -17.317 1.00 96.44 91 LYS A N 1
ATOM 701 C CA . LYS A 1 91 ? 16.036 -9.587 -18.668 1.00 96.44 91 LYS A CA 1
ATOM 702 C C . LYS A 1 91 ? 15.066 -9.019 -19.715 1.00 96.44 91 LYS A C 1
ATOM 704 O O . LYS A 1 91 ? 15.238 -9.303 -20.897 1.00 96.44 91 LYS A O 1
ATOM 709 N N . TYR A 1 92 ? 14.045 -8.272 -19.292 1.00 96.06 92 TYR A N 1
ATOM 710 C CA . TYR A 1 92 ? 13.006 -7.730 -20.167 1.00 96.06 92 TYR A CA 1
ATOM 711 C C . TYR A 1 92 ? 13.408 -6.360 -20.683 1.00 96.06 92 TYR A C 1
ATOM 713 O O . TYR A 1 92 ? 13.926 -5.544 -19.925 1.00 96.06 92 TYR A O 1
ATOM 721 N N . LYS A 1 93 ? 13.181 -6.111 -21.969 1.00 94.19 93 LYS A N 1
ATOM 722 C CA . LYS A 1 93 ? 13.554 -4.862 -22.624 1.00 94.19 93 LYS A CA 1
ATOM 723 C C . LYS A 1 93 ? 12.333 -4.024 -22.951 1.00 94.19 93 LYS A C 1
ATOM 725 O O . LYS A 1 93 ? 11.288 -4.568 -23.303 1.00 94.19 93 LYS A O 1
ATOM 730 N N . TRP A 1 94 ? 12.504 -2.709 -22.903 1.00 89.62 94 TRP A N 1
ATOM 731 C CA . TRP A 1 94 ? 11.493 -1.755 -23.347 1.00 89.62 94 TRP A CA 1
ATOM 732 C C . TRP A 1 94 ? 11.107 -1.981 -24.812 1.00 89.62 94 TRP A C 1
ATOM 734 O O . TRP A 1 94 ? 9.936 -1.888 -25.155 1.00 89.62 94 TRP A O 1
ATOM 744 N N . GLU A 1 95 ? 12.065 -2.352 -25.662 1.00 88.12 95 GLU A N 1
ATOM 745 C CA . GLU A 1 95 ? 11.848 -2.608 -27.089 1.00 88.12 95 GLU A CA 1
ATOM 746 C C . GLU A 1 95 ? 10.956 -3.825 -27.381 1.00 88.12 95 GLU A C 1
ATOM 748 O O . GLU A 1 95 ? 10.391 -3.913 -28.470 1.00 88.12 95 GLU A O 1
ATOM 753 N N . ASP A 1 96 ? 10.830 -4.749 -26.425 1.00 89.25 96 ASP A N 1
ATOM 754 C CA . ASP A 1 96 ? 10.040 -5.975 -26.572 1.00 89.25 96 ASP A CA 1
ATOM 755 C C . ASP A 1 96 ? 8.604 -5.806 -26.036 1.00 89.25 96 ASP A C 1
ATOM 757 O O . ASP A 1 96 ? 7.817 -6.759 -26.039 1.00 89.25 96 ASP A O 1
ATOM 761 N N . THR A 1 97 ? 8.242 -4.616 -25.538 1.00 85.56 97 THR A N 1
ATOM 762 C CA . THR A 1 97 ? 6.903 -4.383 -24.988 1.00 85.56 97 THR A CA 1
ATOM 763 C C . THR A 1 97 ? 5.844 -4.253 -26.096 1.00 85.56 97 THR A C 1
ATOM 765 O O . THR A 1 97 ? 6.164 -3.908 -27.237 1.00 85.56 97 THR A O 1
ATOM 768 N N . PRO A 1 98 ? 4.561 -4.564 -25.813 1.00 82.50 98 PRO A N 1
ATOM 769 C CA . PRO A 1 98 ? 3.506 -4.482 -26.818 1.00 82.50 98 PRO A CA 1
ATOM 770 C C . PRO A 1 98 ? 3.442 -3.128 -27.533 1.00 82.50 98 PRO A C 1
ATOM 772 O O . PRO A 1 98 ? 3.516 -2.077 -26.903 1.00 82.50 98 PRO A O 1
ATOM 775 N N . HIS A 1 99 ? 3.200 -3.150 -28.849 1.00 76.50 99 HIS A N 1
ATOM 776 C CA . HIS A 1 99 ? 3.195 -1.944 -29.688 1.00 76.50 99 HIS A CA 1
ATOM 777 C C . HIS A 1 99 ? 2.300 -0.809 -29.174 1.00 76.50 99 HIS A C 1
ATOM 779 O O . HIS A 1 99 ? 2.648 0.352 -29.373 1.00 76.50 99 HIS A O 1
ATOM 785 N N . PHE A 1 100 ? 1.194 -1.118 -28.487 1.00 76.25 100 PHE A N 1
ATOM 786 C CA . PHE A 1 100 ? 0.295 -0.102 -27.931 1.00 76.25 100 PHE A CA 1
ATOM 787 C C . PHE A 1 100 ? 0.943 0.765 -26.837 1.00 76.25 100 PHE A C 1
ATOM 789 O O . PHE A 1 100 ? 0.463 1.863 -26.594 1.00 76.25 100 PHE A O 1
ATOM 796 N N . LEU A 1 101 ? 2.038 0.316 -26.212 1.00 74.75 101 LEU A N 1
ATOM 797 C CA . LEU A 1 101 ? 2.828 1.125 -25.274 1.00 74.75 101 LEU A CA 1
ATOM 798 C C . LEU A 1 101 ? 3.769 2.103 -26.006 1.00 74.75 101 LEU A C 1
ATOM 800 O O . LEU A 1 101 ? 4.196 3.111 -25.450 1.00 74.75 101 LEU A O 1
ATOM 804 N N . HIS A 1 102 ? 4.086 1.841 -27.274 1.00 69.25 102 HIS A N 1
ATOM 805 C CA . HIS A 1 102 ? 4.976 2.682 -28.081 1.00 69.25 102 HIS A CA 1
ATOM 806 C C . HIS A 1 102 ? 4.222 3.623 -29.019 1.00 69.25 102 HIS A C 1
ATOM 808 O O . HIS A 1 102 ? 4.711 4.703 -29.352 1.00 69.25 102 HIS A O 1
ATOM 814 N N . SER A 1 103 ? 3.034 3.225 -29.469 1.00 58.16 103 SER A N 1
ATOM 815 C CA . SER A 1 103 ? 2.171 4.077 -30.269 1.00 58.16 103 SER A CA 1
ATOM 816 C C . SER A 1 103 ? 1.307 4.918 -29.338 1.00 58.16 103 SER A C 1
ATOM 818 O O . SER A 1 103 ? 0.443 4.367 -28.665 1.00 58.16 103 SER A O 1
ATOM 820 N N . GLY A 1 104 ? 1.438 6.247 -29.369 1.00 53.44 104 GLY A N 1
ATOM 821 C CA . GLY A 1 104 ? 0.500 7.187 -28.723 1.00 53.44 104 GLY A CA 1
ATOM 822 C C . GLY A 1 104 ? -0.924 7.158 -29.313 1.00 53.44 104 GLY A C 1
ATOM 823 O O . GLY A 1 104 ? -1.641 8.151 -29.286 1.00 53.44 104 GLY A O 1
ATOM 824 N N . ALA A 1 105 ? -1.315 6.035 -29.910 1.00 47.41 105 ALA A N 1
ATOM 825 C CA . ALA A 1 105 ? -2.552 5.789 -30.612 1.00 47.41 105 ALA A CA 1
ATOM 826 C C . ALA A 1 105 ? -3.262 4.610 -29.940 1.00 47.41 105 ALA A C 1
ATOM 828 O O . ALA A 1 105 ? -3.176 3.481 -30.410 1.00 47.41 105 ALA A O 1
ATOM 829 N N . THR A 1 106 ? -3.919 4.864 -28.808 1.00 41.94 106 THR A N 1
ATOM 830 C CA . THR A 1 106 ? -5.315 4.485 -28.501 1.00 41.94 106 THR A CA 1
ATOM 831 C C . THR A 1 106 ? -5.577 4.635 -26.995 1.00 41.94 106 THR A C 1
ATOM 833 O O . THR A 1 106 ? -4.864 4.069 -26.180 1.00 41.94 106 THR A O 1
ATOM 836 N N . PHE A 1 107 ? -6.650 5.364 -26.656 1.00 41.59 107 PHE A N 1
ATOM 837 C CA . PHE A 1 107 ? -7.143 5.707 -25.305 1.00 41.59 107 PHE A CA 1
ATOM 838 C C . PHE A 1 107 ? -6.370 6.839 -24.592 1.00 41.59 107 PHE A C 1
ATOM 840 O O . PHE A 1 107 ? -5.175 6.998 -24.806 1.00 41.59 107 PHE A O 1
ATOM 847 N N . PRO A 1 108 ? -7.053 7.726 -23.836 1.00 40.78 108 PRO A N 1
ATOM 848 C CA . PRO A 1 108 ? -6.574 9.083 -23.578 1.00 40.78 108 PRO A CA 1
ATOM 849 C C . PRO A 1 108 ? -5.473 9.101 -22.511 1.00 40.78 108 PRO A C 1
ATOM 851 O O . PRO A 1 108 ? -5.758 9.395 -21.354 1.00 40.78 108 PRO A O 1
ATOM 854 N N . ARG A 1 109 ? -4.225 8.792 -22.881 1.00 47.50 109 ARG A N 1
ATOM 855 C CA . ARG A 1 109 ? -3.018 9.114 -22.103 1.00 47.50 109 ARG A CA 1
ATOM 856 C C . ARG A 1 109 ? -1.828 9.370 -23.027 1.00 47.50 109 ARG A C 1
ATOM 858 O O . ARG A 1 109 ? -1.495 8.549 -23.871 1.00 47.50 109 ARG A O 1
ATOM 865 N N . GLU A 1 110 ? -1.172 10.509 -22.826 1.00 43.78 110 GLU A N 1
ATOM 866 C CA . GLU A 1 110 ? 0.009 11.004 -23.552 1.00 43.78 110 GLU A CA 1
ATOM 867 C C . GLU A 1 110 ? 1.313 10.248 -23.204 1.00 43.78 110 GLU A C 1
ATOM 869 O O . GLU A 1 110 ? 2.388 10.840 -23.146 1.00 43.78 110 GLU A O 1
ATOM 874 N N . ALA A 1 111 ? 1.257 8.945 -22.923 1.00 48.78 111 ALA A N 1
ATOM 875 C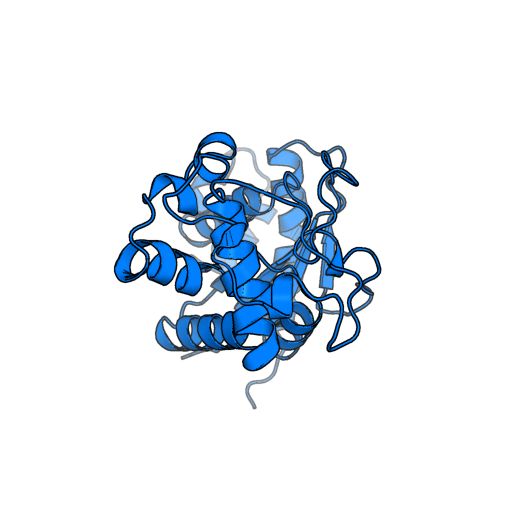 CA . ALA A 1 111 ? 2.440 8.178 -22.537 1.00 48.78 111 ALA A CA 1
ATOM 876 C C . ALA A 1 111 ? 2.995 7.398 -23.737 1.00 48.78 111 ALA A C 1
ATOM 878 O O . ALA A 1 111 ? 2.735 6.212 -23.900 1.00 48.78 111 ALA A O 1
ATOM 879 N N . THR A 1 112 ? 3.777 8.059 -24.593 1.00 51.47 112 THR A N 1
ATOM 880 C CA . THR A 1 112 ? 4.724 7.345 -25.465 1.00 51.47 112 THR A CA 1
ATOM 881 C C . THR A 1 112 ? 5.981 7.035 -24.664 1.00 51.47 112 THR A C 1
ATOM 883 O O . THR A 1 112 ? 6.732 7.955 -24.327 1.00 51.47 112 THR A O 1
ATOM 886 N N . PHE A 1 113 ? 6.230 5.758 -24.366 1.00 61.91 113 PHE A N 1
ATOM 887 C CA . PHE A 1 113 ? 7.472 5.344 -23.713 1.00 61.91 113 PHE A CA 1
ATOM 888 C C . PHE A 1 113 ? 8.647 5.495 -24.695 1.00 61.91 113 PHE A C 1
ATOM 890 O O . PHE A 1 113 ? 8.706 4.827 -25.729 1.00 61.91 113 PHE A O 1
ATOM 897 N N . THR A 1 114 ? 9.571 6.411 -24.390 1.00 65.62 114 THR A N 1
ATOM 898 C CA . THR A 1 114 ? 10.823 6.643 -25.141 1.00 65.62 114 THR A CA 1
ATOM 899 C C . THR A 1 114 ? 12.011 5.884 -24.548 1.00 65.62 114 THR A C 1
ATOM 901 O O . THR A 1 114 ? 13.118 5.937 -25.094 1.00 65.62 114 THR A O 1
ATOM 904 N N . GLN A 1 115 ? 11.783 5.183 -23.435 1.00 77.44 115 GLN A N 1
ATOM 905 C CA . GLN A 1 115 ? 12.765 4.371 -22.737 1.00 77.44 115 GLN A CA 1
ATOM 906 C C . GLN A 1 115 ? 13.273 3.241 -23.641 1.00 77.44 115 GLN A C 1
ATOM 908 O O . GLN A 1 115 ? 12.562 2.722 -24.503 1.00 77.44 115 GLN A O 1
ATOM 913 N N . ARG A 1 116 ? 14.542 2.883 -23.451 1.00 83.12 116 ARG A N 1
ATOM 914 C CA . ARG A 1 116 ? 15.247 1.849 -24.213 1.00 83.12 116 ARG A CA 1
ATOM 915 C C . ARG A 1 116 ? 16.087 0.993 -23.281 1.00 83.12 116 ARG A C 1
ATOM 917 O O . ARG A 1 116 ? 16.489 1.451 -22.212 1.00 83.12 116 ARG A O 1
ATOM 924 N N . GLY A 1 117 ? 16.402 -0.218 -23.719 1.00 91.44 117 GLY A N 1
ATOM 925 C CA . GLY A 1 117 ? 17.197 -1.171 -22.962 1.00 91.44 117 GLY A CA 1
ATOM 926 C C . GLY A 1 117 ? 16.388 -1.939 -21.920 1.00 91.44 117 GLY A C 1
ATOM 927 O O . GLY A 1 117 ? 15.164 -2.039 -21.986 1.00 91.44 117 GLY A O 1
ATOM 928 N N . PHE A 1 118 ? 17.105 -2.539 -20.971 1.00 96.19 118 PHE A N 1
ATOM 929 C CA . PHE A 1 118 ? 16.514 -3.415 -19.968 1.00 96.19 118 PHE A CA 1
ATOM 930 C C . PHE A 1 118 ? 15.680 -2.635 -18.953 1.00 96.19 118 PHE A C 1
ATOM 932 O O . PHE A 1 118 ? 16.181 -1.726 -18.296 1.00 96.19 118 PHE A O 1
ATOM 939 N N . MET A 1 119 ? 14.427 -3.050 -18.801 1.00 95.69 119 MET A N 1
ATOM 940 C CA . MET A 1 119 ? 13.518 -2.557 -17.778 1.00 95.69 119 MET A CA 1
ATOM 941 C C . MET A 1 119 ? 13.993 -3.007 -16.403 1.00 95.69 119 MET A C 1
ATOM 943 O O . MET A 1 119 ? 14.425 -4.148 -16.222 1.00 95.69 119 MET A O 1
ATOM 947 N N . THR A 1 120 ? 13.841 -2.142 -15.418 1.00 96.88 120 THR A N 1
ATOM 948 C CA . THR A 1 120 ? 13.994 -2.460 -14.003 1.00 96.88 120 THR A CA 1
ATOM 949 C C . THR A 1 120 ? 12.812 -3.273 -13.475 1.00 96.88 120 THR A C 1
ATOM 951 O O . THR A 1 120 ? 11.735 -3.303 -14.076 1.00 96.88 120 THR A O 1
ATOM 954 N N . GLY A 1 121 ? 12.980 -3.920 -12.317 1.00 96.38 121 GLY A N 1
ATOM 955 C CA . GLY A 1 121 ? 11.878 -4.639 -11.665 1.00 96.38 121 GLY A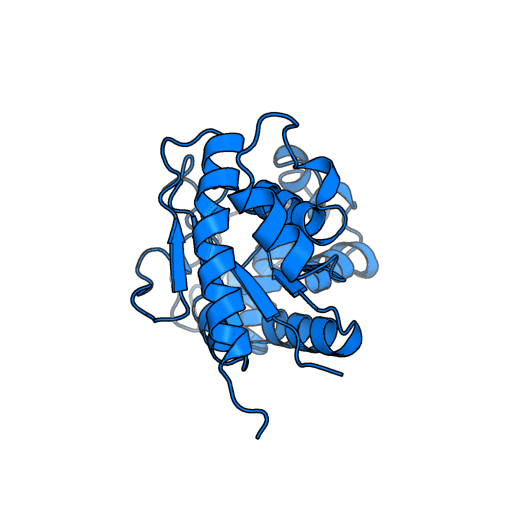 CA 1
ATOM 956 C C . GLY A 1 121 ? 10.667 -3.741 -11.394 1.00 96.38 121 GLY A C 1
ATOM 957 O O . GLY A 1 121 ? 9.522 -4.137 -11.627 1.00 96.38 121 GLY A O 1
ATOM 958 N N . ARG A 1 122 ? 10.925 -2.496 -10.973 1.00 93.62 122 ARG A N 1
ATOM 959 C CA . ARG A 1 122 ? 9.908 -1.457 -10.781 1.00 93.62 122 ARG A CA 1
ATOM 960 C C . ARG A 1 122 ? 9.133 -1.160 -12.062 1.00 93.62 122 ARG A C 1
ATOM 962 O O . ARG A 1 122 ? 7.904 -1.164 -12.021 1.00 93.62 122 ARG A O 1
ATOM 969 N N . GLU A 1 123 ? 9.832 -0.941 -13.171 1.00 93.25 123 GLU A N 1
ATOM 970 C CA . GLU A 1 123 ? 9.203 -0.635 -14.460 1.00 93.25 123 GLU A CA 1
ATOM 971 C C . GLU A 1 123 ? 8.357 -1.810 -14.962 1.00 93.25 123 GLU A C 1
ATOM 973 O O . GLU A 1 123 ? 7.220 -1.603 -15.383 1.00 93.25 123 GLU A O 1
ATOM 978 N N . VAL A 1 124 ? 8.848 -3.051 -14.846 1.00 94.88 124 VAL A N 1
ATOM 979 C CA . VAL A 1 124 ? 8.071 -4.247 -15.224 1.00 94.88 124 VAL A CA 1
ATOM 980 C C . VAL A 1 124 ? 6.762 -4.321 -14.431 1.00 94.88 124 VAL A C 1
ATOM 982 O O . VAL A 1 124 ? 5.696 -4.519 -15.018 1.00 94.88 124 VAL A O 1
ATOM 985 N N . MET A 1 125 ? 6.816 -4.117 -13.109 1.00 93.88 125 MET A N 1
ATOM 986 C CA . MET A 1 125 ? 5.619 -4.121 -12.259 1.00 93.88 125 MET A CA 1
ATOM 987 C C . MET A 1 125 ? 4.657 -2.972 -12.589 1.00 93.88 125 MET A C 1
ATOM 989 O O . MET A 1 125 ? 3.444 -3.182 -12.595 1.00 93.88 125 MET A O 1
ATOM 993 N N . GLN A 1 126 ? 5.169 -1.767 -12.858 1.00 90.44 126 GLN A N 1
ATOM 994 C CA . GLN A 1 126 ? 4.344 -0.606 -13.206 1.00 90.44 126 GLN A CA 1
ATOM 995 C C . GLN A 1 126 ? 3.625 -0.809 -14.543 1.00 90.44 126 GLN A C 1
ATOM 997 O O . GLN A 1 126 ? 2.400 -0.679 -14.584 1.00 90.44 126 GLN A O 1
ATOM 1002 N N . ILE A 1 127 ? 4.349 -1.221 -15.588 1.00 90.00 127 ILE A N 1
ATOM 1003 C CA . ILE A 1 127 ? 3.781 -1.475 -16.917 1.00 90.00 127 ILE A CA 1
ATOM 1004 C C . ILE A 1 127 ? 2.764 -2.608 -16.868 1.00 90.00 127 ILE A C 1
ATOM 1006 O O . ILE A 1 127 ? 1.603 -2.424 -17.232 1.00 90.00 127 ILE A O 1
ATOM 1010 N N . PHE A 1 128 ? 3.156 -3.781 -16.376 1.00 90.94 128 PHE A N 1
ATOM 1011 C CA . PHE A 1 128 ? 2.241 -4.915 -16.387 1.00 90.94 128 PHE A CA 1
ATOM 1012 C C . PHE A 1 128 ? 1.060 -4.690 -15.433 1.00 90.94 128 PHE A C 1
ATOM 1014 O O . PHE A 1 128 ? -0.089 -4.961 -15.782 1.00 90.94 128 PHE A O 1
ATOM 1021 N N . GLY A 1 129 ? 1.317 -4.161 -14.236 1.00 90.38 129 GLY A N 1
ATOM 1022 C CA . GLY A 1 129 ? 0.295 -3.959 -13.215 1.00 90.38 129 GLY A CA 1
ATOM 1023 C C . GLY A 1 129 ? -0.699 -2.842 -13.538 1.00 90.38 129 GLY A C 1
ATOM 1024 O O . GLY A 1 129 ? -1.908 -3.018 -13.343 1.00 90.38 129 GLY A O 1
ATOM 1025 N N . THR A 1 130 ? -0.207 -1.699 -14.019 1.00 86.94 130 THR A N 1
ATOM 1026 C CA . THR A 1 130 ? -1.018 -0.494 -14.260 1.00 86.94 130 THR A CA 1
ATOM 1027 C C . THR A 1 130 ? -1.448 -0.405 -15.717 1.00 86.94 130 THR A C 1
ATOM 1029 O O . THR A 1 130 ? -2.645 -0.401 -15.990 1.00 86.94 130 THR A O 1
ATOM 1032 N N . GLU A 1 131 ? -0.498 -0.395 -16.648 1.00 85.56 131 GLU A N 1
ATOM 1033 C CA . GLU A 1 131 ? -0.797 -0.120 -18.057 1.00 85.56 131 GLU A CA 1
ATOM 1034 C C . GLU A 1 131 ? -1.483 -1.301 -18.756 1.00 85.56 131 GLU A C 1
ATOM 1036 O O . GLU A 1 131 ? -2.366 -1.091 -19.587 1.00 85.56 131 GLU A O 1
ATOM 1041 N N . CYS A 1 132 ? -1.163 -2.545 -18.381 1.00 87.62 132 CYS A N 1
ATOM 1042 C CA . CYS A 1 132 ? -1.812 -3.730 -18.953 1.00 87.62 132 CYS A CA 1
ATOM 1043 C C . CYS A 1 132 ? -3.017 -4.195 -18.120 1.00 87.62 132 CYS A C 1
ATOM 1045 O O . CYS A 1 132 ? -4.165 -4.166 -18.569 1.00 87.62 132 CYS A O 1
ATOM 1047 N N . VAL A 1 133 ? -2.767 -4.663 -16.894 1.00 90.94 133 VAL A N 1
ATOM 1048 C CA . VAL A 1 133 ? -3.768 -5.404 -16.114 1.00 90.94 133 VAL A CA 1
ATOM 1049 C C . VAL A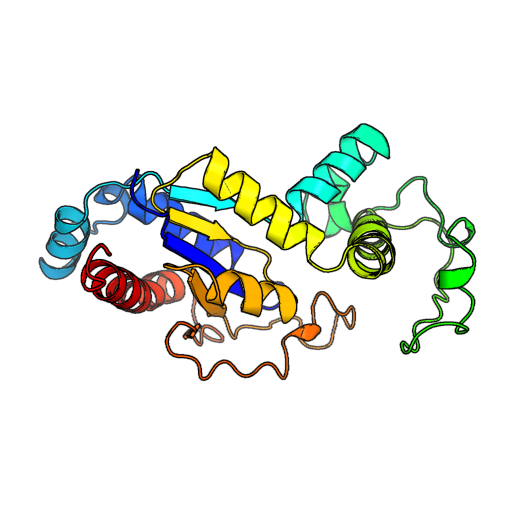 1 133 ? -4.861 -4.493 -15.560 1.00 90.94 133 VAL A C 1
ATOM 1051 O O . VAL A 1 133 ? -6.036 -4.838 -15.675 1.00 90.94 133 VAL A O 1
ATOM 1054 N N . ARG A 1 134 ? -4.527 -3.324 -14.996 1.00 88.94 134 ARG A N 1
ATOM 1055 C CA . ARG A 1 134 ? -5.553 -2.377 -14.517 1.00 88.94 134 ARG A CA 1
ATOM 1056 C C . ARG A 1 134 ? -6.361 -1.789 -15.674 1.00 88.94 134 ARG A C 1
ATOM 1058 O O . ARG A 1 134 ? -7.572 -1.659 -15.528 1.00 88.94 134 ARG A O 1
ATOM 1065 N N . THR A 1 135 ? -5.743 -1.483 -16.813 1.00 85.62 135 THR A N 1
ATOM 1066 C CA . THR A 1 135 ? -6.467 -0.988 -17.999 1.00 85.62 135 THR A CA 1
ATOM 1067 C C . THR A 1 135 ? -7.525 -1.979 -18.477 1.00 85.62 135 THR A C 1
ATOM 1069 O O . THR A 1 135 ? -8.643 -1.580 -18.793 1.00 85.62 135 THR A O 1
ATOM 1072 N N . TRP A 1 136 ? -7.211 -3.278 -18.480 1.00 85.56 136 TRP A N 1
ATOM 1073 C CA . TRP A 1 136 ? -8.156 -4.297 -18.937 1.00 85.56 136 TRP A CA 1
ATOM 1074 C C . TRP A 1 136 ? -9.156 -4.722 -17.849 1.00 85.56 136 TRP A C 1
ATOM 1076 O O . TRP A 1 136 ? -10.352 -4.845 -18.107 1.00 85.56 136 TRP A O 1
ATOM 1086 N N . PHE A 1 137 ? -8.692 -4.934 -16.618 1.00 91.12 137 PHE A N 1
ATOM 1087 C CA . PHE A 1 137 ? -9.482 -5.557 -15.548 1.00 91.12 137 PHE A CA 1
ATOM 1088 C C . PHE A 1 137 ? -9.875 -4.594 -14.416 1.00 91.12 137 PHE A C 1
ATOM 1090 O O . PHE A 1 137 ? -10.392 -5.027 -13.382 1.00 91.12 137 PHE A O 1
ATOM 1097 N N . GLY A 1 138 ? -9.646 -3.290 -14.588 1.00 91.00 138 GLY A N 1
ATOM 1098 C CA . GLY A 1 138 ? -10.083 -2.218 -13.694 1.00 91.00 138 GLY A CA 1
ATOM 1099 C C . GLY A 1 138 ? -9.679 -2.443 -12.236 1.00 91.00 138 GLY A C 1
ATOM 1100 O O . GLY A 1 138 ? -8.515 -2.346 -11.853 1.00 91.00 138 GLY A O 1
ATOM 1101 N N . ASN A 1 139 ? -10.664 -2.779 -11.406 1.00 94.56 139 ASN A N 1
ATOM 1102 C CA . ASN A 1 139 ? -10.545 -2.926 -9.952 1.00 94.56 139 ASN A CA 1
ATOM 1103 C C . ASN A 1 139 ? -9.885 -4.240 -9.494 1.00 94.56 139 ASN A C 1
ATOM 1105 O O . ASN A 1 139 ? -10.062 -4.663 -8.351 1.00 94.56 139 ASN A O 1
ATOM 1109 N N . VAL A 1 140 ? -9.150 -4.915 -10.377 1.00 95.56 140 VAL A N 1
ATOM 1110 C CA . VAL A 1 140 ? -8.604 -6.260 -10.158 1.00 95.56 140 VAL A CA 1
ATOM 1111 C C . VAL A 1 140 ? -7.762 -6.383 -8.886 1.00 95.56 140 VAL A C 1
ATOM 1113 O O . VAL A 1 140 ? -7.992 -7.313 -8.112 1.00 95.56 140 VAL A O 1
ATOM 1116 N N . TRP A 1 141 ? -6.857 -5.434 -8.625 1.00 95.50 141 TRP A N 1
ATOM 1117 C CA . TRP A 1 141 ? -5.927 -5.485 -7.490 1.00 95.50 141 TRP A CA 1
ATOM 1118 C C . TRP A 1 141 ? -6.635 -5.300 -6.147 1.00 95.50 141 TRP A C 1
ATOM 1120 O O . TRP A 1 141 ? -6.570 -6.173 -5.282 1.00 95.50 141 TRP A O 1
ATOM 1130 N N . VAL A 1 142 ? -7.409 -4.222 -6.000 1.00 96.81 142 VAL A N 1
ATOM 1131 C CA . VAL A 1 142 ? -8.206 -3.978 -4.788 1.00 96.81 142 VAL A CA 1
ATOM 1132 C C . VAL A 1 142 ? -9.256 -5.069 -4.572 1.00 96.81 142 VAL A C 1
ATOM 1134 O O . VAL A 1 142 ? -9.413 -5.562 -3.456 1.00 96.81 142 VAL A O 1
ATOM 1137 N N . GLY A 1 143 ? -9.910 -5.543 -5.636 1.00 96.75 143 GLY A N 1
ATOM 1138 C CA . GLY A 1 143 ? -10.865 -6.644 -5.555 1.00 96.75 143 GLY A CA 1
ATOM 1139 C C . GLY A 1 143 ? -10.217 -7.956 -5.100 1.00 96.75 143 GLY A C 1
ATOM 1140 O O . GLY A 1 143 ? -10.802 -8.683 -4.294 1.00 96.75 143 GLY A O 1
ATOM 1141 N N . ALA A 1 144 ? -9.009 -8.266 -5.580 1.00 96.81 144 ALA A N 1
ATOM 1142 C CA . ALA A 1 144 ? -8.248 -9.431 -5.132 1.00 96.81 144 ALA A CA 1
ATOM 1143 C C . ALA A 1 144 ? -7.870 -9.324 -3.650 1.00 96.81 144 ALA A C 1
ATOM 1145 O O . ALA A 1 144 ? -8.086 -10.283 -2.902 1.00 96.81 144 ALA A O 1
ATOM 1146 N N . THR A 1 145 ? -7.397 -8.160 -3.204 1.00 97.81 145 THR A N 1
ATOM 1147 C CA . THR A 1 145 ? -7.043 -7.930 -1.797 1.00 97.81 145 THR A CA 1
ATOM 1148 C C . THR A 1 145 ? -8.257 -8.004 -0.877 1.00 97.81 145 THR A C 1
ATOM 1150 O O . THR A 1 145 ? -8.187 -8.694 0.137 1.00 97.81 145 THR A O 1
ATOM 1153 N N . VAL A 1 146 ? -9.406 -7.430 -1.248 1.00 97.31 146 VAL A N 1
ATOM 1154 C CA . VAL A 1 146 ? -10.650 -7.560 -0.462 1.00 97.31 146 VAL A CA 1
ATOM 1155 C C . VAL A 1 146 ? -11.083 -9.026 -0.341 1.00 97.31 146 VAL A C 1
ATOM 1157 O O . VAL A 1 146 ? -11.412 -9.485 0.754 1.00 97.31 146 VAL A O 1
ATOM 1160 N N . ARG A 1 147 ? -11.018 -9.818 -1.424 1.00 96.69 147 ARG A N 1
ATOM 1161 C CA . ARG A 1 147 ? -11.280 -11.271 -1.348 1.00 96.69 147 ARG A CA 1
ATOM 1162 C C . ARG A 1 147 ? -10.279 -11.988 -0.433 1.00 96.69 147 ARG A C 1
ATOM 1164 O O . ARG A 1 147 ? -10.683 -12.861 0.335 1.00 96.69 147 ARG A O 1
ATOM 1171 N N . LYS A 1 148 ? -8.993 -11.616 -0.485 1.00 96.75 148 LYS A N 1
ATOM 1172 C CA . LYS A 1 148 ? -7.928 -12.159 0.381 1.00 96.75 148 LYS A CA 1
ATOM 1173 C C . LYS A 1 148 ? -8.196 -11.833 1.856 1.00 96.75 148 LYS A C 1
ATOM 1175 O O . LYS A 1 148 ? -8.066 -12.731 2.685 1.00 96.75 148 LYS A O 1
ATOM 1180 N N . ILE A 1 149 ? -8.625 -10.609 2.170 1.00 96.75 149 ILE A N 1
ATOM 1181 C CA . ILE A 1 149 ? -9.020 -10.178 3.521 1.00 96.75 149 ILE A CA 1
ATOM 1182 C C . ILE A 1 149 ? -10.204 -11.012 4.014 1.00 96.75 149 ILE A C 1
ATOM 1184 O O . ILE A 1 149 ? -10.093 -11.648 5.057 1.00 96.75 149 ILE A O 1
ATOM 1188 N N . ARG A 1 150 ? -11.285 -11.116 3.229 1.00 95.19 150 ARG A N 1
ATOM 1189 C CA . ARG A 1 150 ? -12.467 -11.925 3.589 1.00 95.19 150 ARG A CA 1
ATOM 1190 C C . ARG A 1 150 ? -12.120 -13.394 3.836 1.00 95.19 150 ARG A C 1
ATOM 1192 O O . ARG A 1 150 ? -12.627 -13.991 4.777 1.00 95.19 150 ARG A O 1
ATOM 1199 N N . LYS A 1 151 ? -11.228 -13.971 3.022 1.00 95.31 151 LYS A N 1
ATOM 1200 C CA . LYS A 1 151 ? -10.759 -15.356 3.193 1.00 95.31 151 LYS A CA 1
ATOM 1201 C C . LYS A 1 151 ? -9.909 -15.537 4.455 1.00 95.31 151 LYS A C 1
ATOM 1203 O O . LYS A 1 151 ? -10.016 -16.570 5.105 1.00 95.31 151 LYS A O 1
ATOM 1208 N N . LYS A 1 152 ? -9.029 -14.578 4.767 1.00 94.88 152 LYS A N 1
ATOM 1209 C CA . LYS A 1 152 ? -8.152 -14.637 5.950 1.00 94.88 152 LYS A CA 1
ATOM 1210 C C . LYS A 1 152 ? -8.857 -14.244 7.251 1.00 94.88 152 LYS A C 1
ATOM 1212 O O . LYS A 1 152 ? -8.299 -14.551 8.302 1.00 94.88 152 LYS A O 1
ATOM 1217 N N . ALA A 1 153 ? -9.993 -13.552 7.150 1.00 93.75 153 ALA A N 1
ATOM 1218 C CA . ALA A 1 153 ? -10.845 -13.086 8.242 1.00 93.75 153 ALA A CA 1
ATOM 1219 C C . ALA A 1 153 ? -10.070 -12.517 9.454 1.00 93.75 153 ALA A C 1
ATOM 1221 O O . ALA A 1 153 ? -10.250 -13.017 10.562 1.00 93.75 153 ALA A O 1
ATOM 1222 N N . PRO A 1 154 ? -9.163 -11.531 9.268 1.00 94.50 154 PRO A N 1
ATOM 1223 C CA . PRO A 1 154 ? -8.594 -10.813 10.408 1.00 94.50 154 PRO A CA 1
ATOM 1224 C C . PRO A 1 154 ? -9.674 -9.961 11.090 1.00 94.50 154 PRO A C 1
ATOM 1226 O O . PRO A 1 154 ? -10.711 -9.686 10.493 1.00 94.50 154 PRO A O 1
ATOM 1229 N N . GLU A 1 155 ? -9.412 -9.488 12.300 1.00 93.50 155 GLU A N 1
ATOM 1230 C CA . GLU A 1 155 ? -10.246 -8.457 12.931 1.00 93.50 155 GLU A CA 1
ATOM 1231 C C . GLU A 1 155 ? -9.902 -7.069 12.372 1.00 93.50 155 GLU A C 1
ATOM 1233 O O . GLU A 1 155 ? -10.791 -6.246 12.142 1.00 93.50 155 GLU A O 1
ATOM 1238 N N . LEU A 1 156 ? -8.618 -6.854 12.058 1.00 94.44 156 LEU A N 1
ATOM 1239 C CA . LEU A 1 156 ? -8.090 -5.638 11.444 1.00 94.44 156 LEU A CA 1
ATOM 1240 C C . LEU A 1 156 ? -7.224 -5.958 10.224 1.00 94.44 156 LEU A C 1
ATOM 1242 O O . LEU A 1 156 ? -6.249 -6.706 10.303 1.00 94.44 156 LEU A O 1
ATOM 1246 N N . ALA A 1 157 ? -7.553 -5.356 9.087 1.00 97.38 157 ALA A N 1
ATOM 1247 C CA . ALA A 1 157 ? -6.744 -5.399 7.878 1.00 97.38 157 ALA A CA 1
ATOM 1248 C C . ALA A 1 157 ? -6.129 -4.023 7.606 1.00 97.38 157 ALA A C 1
ATOM 1250 O O . ALA A 1 157 ? -6.856 -3.048 7.410 1.00 97.38 157 ALA A O 1
ATOM 1251 N N . ILE A 1 158 ? -4.799 -3.961 7.540 1.00 98.06 158 ILE A N 1
ATOM 1252 C CA . ILE A 1 158 ? -4.056 -2.754 7.165 1.00 98.06 158 ILE A CA 1
ATOM 1253 C C . ILE A 1 158 ? -3.542 -2.907 5.736 1.00 98.06 158 ILE A C 1
ATOM 1255 O O . ILE A 1 158 ? -2.843 -3.873 5.437 1.00 98.06 158 ILE A O 1
ATOM 1259 N N . ILE A 1 159 ? -3.875 -1.968 4.851 1.00 98.19 159 ILE A N 1
ATOM 1260 C CA . ILE A 1 159 ? -3.412 -1.959 3.455 1.00 98.19 159 ILE A CA 1
ATOM 1261 C C . ILE A 1 159 ? -2.402 -0.827 3.264 1.00 98.19 159 ILE A C 1
ATOM 1263 O O . ILE A 1 159 ? -2.697 0.307 3.625 1.00 98.19 159 ILE A O 1
ATOM 1267 N N . THR A 1 160 ? -1.222 -1.097 2.702 1.00 94.56 160 THR A N 1
ATOM 1268 C CA . THR A 1 160 ? -0.100 -0.129 2.727 1.00 94.56 160 THR A CA 1
ATOM 1269 C C . THR A 1 160 ? 0.151 0.643 1.437 1.00 94.56 160 THR A C 1
ATOM 1271 O O . THR A 1 160 ? 0.884 1.638 1.439 1.00 94.56 160 THR A O 1
ATOM 1274 N N . ASP A 1 161 ? -0.447 0.221 0.329 1.00 91.00 161 ASP A N 1
ATOM 1275 C CA . ASP A 1 161 ? -0.133 0.700 -1.017 1.00 91.00 161 ASP A CA 1
ATOM 1276 C C . ASP A 1 161 ? -1.363 1.199 -1.787 1.00 91.00 161 ASP A C 1
ATOM 1278 O O . ASP A 1 161 ? -1.492 0.962 -2.987 1.00 91.00 161 ASP A O 1
ATOM 1282 N N . ASN A 1 162 ? -2.236 1.960 -1.119 1.00 94.00 162 ASN A N 1
ATOM 1283 C CA . ASN A 1 162 ? -3.381 2.602 -1.758 1.00 94.00 162 ASN A CA 1
ATOM 1284 C C . ASN A 1 162 ? -2.966 3.866 -2.533 1.00 94.00 162 ASN A C 1
ATOM 1286 O O . ASN A 1 162 ? -2.565 4.877 -1.947 1.00 94.00 162 ASN A O 1
ATOM 1290 N N . ARG A 1 163 ? -3.049 3.781 -3.865 1.00 91.50 163 ARG A N 1
ATOM 1291 C CA . ARG A 1 163 ? -2.418 4.712 -4.817 1.00 91.50 163 ARG A CA 1
ATOM 1292 C C . ARG A 1 163 ? -3.373 5.308 -5.846 1.00 91.50 163 ARG A C 1
ATOM 1294 O O . ARG A 1 163 ? -3.001 6.276 -6.496 1.00 91.50 163 ARG A O 1
ATOM 1301 N N . PHE A 1 164 ? -4.568 4.742 -6.021 1.00 93.81 164 PHE A N 1
ATOM 1302 C CA . PHE A 1 164 ? -5.501 5.180 -7.062 1.00 93.81 164 PHE A CA 1
ATOM 1303 C C . PHE A 1 164 ? -6.895 5.511 -6.510 1.00 93.81 164 PHE A C 1
ATOM 1305 O O . PHE A 1 164 ? -7.361 4.817 -5.603 1.00 93.81 164 PHE A O 1
ATOM 1312 N N . PRO A 1 165 ? -7.613 6.494 -7.093 1.00 94.94 165 PRO A N 1
ATOM 1313 C CA . PRO A 1 165 ? -8.956 6.876 -6.649 1.00 94.94 165 PRO A CA 1
ATOM 1314 C C . PRO A 1 165 ? -9.925 5.695 -6.558 1.00 94.94 165 PRO A C 1
ATOM 1316 O O . PRO A 1 165 ? -10.583 5.510 -5.544 1.00 94.94 165 PRO A O 1
ATOM 1319 N N . ASN A 1 166 ? -9.955 4.823 -7.571 1.00 94.31 166 ASN A N 1
ATOM 1320 C CA . ASN A 1 166 ? -10.858 3.670 -7.590 1.00 94.31 166 ASN A CA 1
ATOM 1321 C C . ASN A 1 166 ? -10.615 2.684 -6.433 1.00 94.31 166 ASN A C 1
ATOM 1323 O O . ASN A 1 166 ? -11.540 2.014 -5.985 1.00 94.31 166 ASN A O 1
ATOM 1327 N N . GLU A 1 167 ? -9.380 2.586 -5.941 1.00 96.38 167 GLU A N 1
ATOM 1328 C CA . GLU A 1 167 ? -9.066 1.770 -4.770 1.00 96.38 167 GLU A CA 1
ATOM 1329 C C . GLU A 1 167 ? -9.597 2.418 -3.493 1.00 96.38 167 GLU A C 1
ATOM 1331 O O . GLU A 1 167 ? -10.195 1.721 -2.679 1.00 96.38 167 GLU A O 1
ATOM 1336 N N . VAL A 1 168 ? -9.428 3.740 -3.353 1.00 97.06 168 VAL A N 1
ATOM 1337 C CA . VAL A 1 168 ? -9.979 4.513 -2.230 1.00 97.06 168 VAL A CA 1
ATOM 1338 C C . VAL A 1 168 ? -11.496 4.332 -2.170 1.00 97.06 168 VAL A C 1
ATOM 1340 O O . VAL A 1 168 ? -12.027 3.957 -1.128 1.00 97.06 168 VAL A O 1
ATOM 1343 N N . GLU A 1 169 ? -12.185 4.499 -3.304 1.00 96.50 169 GLU A N 1
ATOM 1344 C CA . GLU A 1 169 ? -13.637 4.303 -3.405 1.00 96.50 169 GLU A CA 1
ATOM 1345 C C . GLU A 1 169 ? -14.077 2.905 -2.960 1.00 96.50 169 GLU A C 1
ATOM 1347 O O . GLU A 1 169 ? -15.050 2.754 -2.224 1.00 96.50 169 GLU A O 1
ATOM 1352 N N . ILE A 1 170 ? -13.357 1.863 -3.383 1.00 97.12 170 ILE A N 1
ATOM 1353 C CA . ILE A 1 170 ? -13.725 0.484 -3.047 1.00 97.12 170 ILE A CA 1
ATOM 1354 C C . ILE A 1 170 ? -13.505 0.180 -1.572 1.00 97.12 170 ILE A C 1
ATOM 1356 O O . ILE A 1 170 ? -14.316 -0.545 -0.988 1.00 97.12 170 ILE A O 1
ATOM 1360 N N . ILE A 1 171 ? -12.432 0.706 -0.975 1.00 98.00 171 ILE A N 1
ATOM 1361 C CA . ILE A 1 171 ? -12.192 0.559 0.460 1.00 98.00 171 ILE A CA 1
ATOM 1362 C C . ILE A 1 171 ? -13.267 1.301 1.247 1.00 98.00 171 ILE A C 1
ATOM 1364 O O . ILE A 1 171 ? -13.886 0.686 2.105 1.00 98.00 171 ILE A O 1
ATOM 1368 N N . LEU A 1 172 ? -13.561 2.558 0.910 1.00 96.50 172 LEU A N 1
ATOM 1369 C CA . LEU A 1 172 ? -14.623 3.335 1.559 1.00 96.50 172 LEU A CA 1
ATOM 1370 C C . LEU A 1 172 ? -16.020 2.723 1.383 1.00 96.50 172 LEU A C 1
ATOM 1372 O O . LEU A 1 172 ? -16.888 2.933 2.223 1.00 96.50 172 LEU A O 1
ATOM 1376 N N . GLY A 1 173 ? -16.241 1.964 0.308 1.00 96.00 173 GLY A N 1
ATOM 1377 C CA . GLY A 1 173 ? -17.470 1.204 0.090 1.00 96.00 173 GLY A CA 1
ATOM 1378 C C . GLY A 1 173 ? -17.570 -0.101 0.891 1.00 96.00 173 GLY A C 1
ATOM 1379 O O . GLY A 1 173 ? -18.598 -0.772 0.805 1.00 96.00 173 GLY A O 1
ATOM 1380 N N . GLN A 1 174 ? -16.529 -0.509 1.631 1.00 95.81 174 GLN A N 1
ATOM 1381 C CA . GLN A 1 174 ? -16.639 -1.628 2.575 1.00 95.81 174 GLN A CA 1
ATOM 1382 C C . GLN A 1 174 ? -17.341 -1.163 3.862 1.00 95.81 174 GLN A C 1
ATOM 1384 O O . GLN A 1 174 ? -17.094 -0.036 4.288 1.00 95.81 174 GLN A O 1
ATOM 1389 N N . PRO A 1 175 ? -18.139 -2.018 4.534 1.00 92.69 175 PRO A N 1
ATOM 1390 C CA . PRO A 1 175 ? -18.907 -1.613 5.719 1.00 92.69 175 PRO A CA 1
ATOM 1391 C C . PRO A 1 175 ? -18.067 -0.952 6.818 1.00 92.69 175 PRO A C 1
ATOM 1393 O O . PRO A 1 175 ? -18.439 0.092 7.334 1.00 92.69 175 PRO A O 1
ATOM 1396 N N . LYS A 1 176 ? -16.876 -1.495 7.100 1.00 95.50 176 LYS A N 1
ATOM 1397 C CA . LYS A 1 176 ? -15.910 -0.935 8.064 1.00 95.50 176 LYS A CA 1
ATOM 1398 C C . LYS A 1 176 ? -14.626 -0.465 7.381 1.00 95.50 176 LYS A C 1
ATOM 1400 O O . LYS A 1 176 ? -13.520 -0.792 7.816 1.00 95.50 176 LYS A O 1
ATOM 1405 N N . GLY A 1 177 ? -14.786 0.227 6.254 1.00 97.38 177 GLY A N 1
ATOM 1406 C CA . GLY A 1 177 ? -13.701 0.736 5.423 1.00 97.38 177 GLY A CA 1
ATOM 1407 C C . GLY A 1 177 ? -13.293 2.170 5.756 1.00 97.38 177 GLY A C 1
ATOM 1408 O O . GLY A 1 177 ? -14.121 3.083 5.733 1.00 97.38 177 GLY A O 1
ATOM 1409 N N . TYR A 1 178 ? -12.001 2.371 6.008 1.00 98.25 178 TYR A N 1
ATOM 1410 C CA . TYR A 1 178 ? -11.415 3.653 6.391 1.00 98.25 178 TYR A CA 1
ATOM 1411 C C . TYR A 1 178 ? -10.117 3.927 5.636 1.00 98.25 178 TYR A C 1
ATOM 1413 O O . TYR A 1 178 ? -9.401 3.006 5.231 1.00 98.25 178 TYR A O 1
ATOM 1421 N N . ILE A 1 179 ? -9.787 5.208 5.494 1.00 98.38 179 ILE A N 1
ATOM 1422 C CA . ILE A 1 179 ? -8.545 5.669 4.877 1.00 98.38 179 ILE A CA 1
ATOM 1423 C C . ILE A 1 179 ? -7.785 6.556 5.853 1.00 98.38 179 ILE A C 1
ATOM 1425 O O . ILE A 1 179 ? -8.371 7.455 6.453 1.00 98.38 179 ILE A O 1
ATOM 1429 N N . ILE A 1 180 ? -6.473 6.352 5.962 1.00 98.19 180 ILE A N 1
ATOM 1430 C CA . ILE A 1 180 ? -5.566 7.282 6.644 1.00 98.19 180 ILE A CA 1
ATOM 1431 C C . ILE A 1 180 ? -4.548 7.800 5.623 1.00 98.19 180 ILE A C 1
ATOM 1433 O O . ILE A 1 180 ? -3.722 7.041 5.111 1.00 98.19 180 ILE A O 1
ATOM 1437 N N . ARG A 1 181 ? -4.604 9.097 5.305 1.00 97.31 181 ARG A N 1
ATOM 1438 C CA . ARG A 1 181 ? -3.700 9.777 4.364 1.00 97.31 181 ARG A CA 1
ATOM 1439 C C . ARG A 1 181 ? -2.593 10.494 5.130 1.00 97.31 181 ARG A C 1
ATOM 1441 O O . ARG A 1 181 ? -2.863 11.412 5.895 1.00 97.31 181 ARG A O 1
ATOM 1448 N N . LEU A 1 182 ? -1.345 10.119 4.864 1.00 96.94 182 LEU A N 1
ATOM 1449 C CA . LEU A 1 182 ? -0.145 10.825 5.323 1.00 96.94 182 LEU A CA 1
ATOM 1450 C C . LEU A 1 182 ? 0.240 11.908 4.312 1.00 96.94 182 LEU A C 1
ATOM 1452 O O . LEU A 1 182 ? 0.334 11.608 3.118 1.00 96.94 182 LEU A O 1
ATOM 1456 N N . THR A 1 183 ? 0.487 13.136 4.767 1.00 95.56 183 THR A N 1
ATOM 1457 C CA . THR A 1 183 ? 0.801 14.292 3.896 1.00 95.56 183 THR A CA 1
ATOM 1458 C C . THR A 1 183 ? 2.282 14.406 3.530 1.00 95.56 183 THR A C 1
ATOM 1460 O O . THR A 1 183 ? 2.609 15.008 2.507 1.00 95.56 183 THR A O 1
ATOM 1463 N N . ARG A 1 184 ? 3.197 13.832 4.329 1.00 94.81 184 ARG A N 1
ATOM 1464 C CA . ARG A 1 184 ? 4.647 13.918 4.098 1.00 94.81 184 ARG A CA 1
ATOM 1465 C C . ARG A 1 184 ? 4.997 13.422 2.691 1.00 94.81 184 ARG A C 1
ATOM 1467 O O . ARG A 1 184 ? 4.698 12.284 2.332 1.00 94.81 184 ARG A O 1
ATOM 1474 N N . SER A 1 185 ? 5.687 14.261 1.922 1.00 92.12 185 SER A N 1
ATOM 1475 C CA . SER A 1 185 ? 6.089 13.964 0.543 1.00 92.12 185 SER A CA 1
ATOM 1476 C C . SER A 1 185 ? 7.522 14.442 0.264 1.00 92.12 185 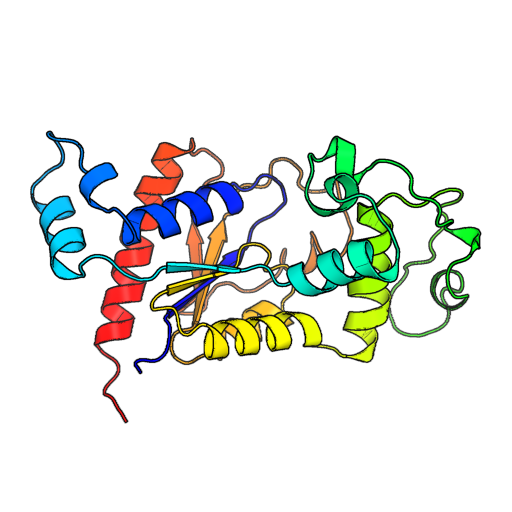SER A C 1
ATOM 1478 O O . SER A 1 185 ? 7.726 15.473 -0.372 1.00 92.12 185 SER A O 1
ATOM 1480 N N . PRO A 1 186 ? 8.551 13.733 0.768 1.00 87.25 186 PRO A N 1
ATOM 1481 C CA . PRO A 1 186 ? 9.948 14.158 0.641 1.00 87.25 186 PRO A CA 1
ATOM 1482 C C . PRO A 1 186 ? 10.473 14.075 -0.801 1.00 87.25 186 PRO A C 1
ATOM 1484 O O . PRO A 1 186 ? 11.522 14.630 -1.103 1.00 87.25 186 PRO A O 1
ATOM 1487 N N . PHE A 1 187 ? 9.745 13.387 -1.682 1.00 83.38 187 PHE A N 1
ATOM 1488 C CA . PHE A 1 187 ? 10.101 13.154 -3.081 1.00 83.38 187 PHE A CA 1
ATOM 1489 C C . PHE A 1 187 ? 9.053 13.724 -4.051 1.00 83.38 187 PHE A C 1
ATOM 1491 O O . PHE A 1 187 ? 8.968 13.273 -5.196 1.00 83.38 187 PHE A O 1
ATOM 1498 N N . ALA A 1 188 ? 8.224 14.674 -3.600 1.00 76.88 188 ALA A N 1
ATOM 1499 C CA . ALA A 1 188 ? 7.196 15.299 -4.431 1.00 76.88 188 ALA A CA 1
ATOM 1500 C C . ALA A 1 188 ? 7.778 15.797 -5.767 1.00 76.88 188 ALA A C 1
ATOM 1502 O O . ALA A 1 188 ? 8.813 16.462 -5.790 1.00 76.88 188 ALA A O 1
ATOM 1503 N N . GLY A 1 189 ? 7.119 15.458 -6.879 1.00 72.81 189 GLY A N 1
ATOM 1504 C CA . GLY A 1 189 ? 7.518 15.885 -8.225 1.00 72.81 189 GLY A CA 1
ATOM 1505 C C . GLY A 1 189 ? 8.695 15.131 -8.856 1.00 72.81 189 GLY A C 1
ATOM 1506 O O . GLY A 1 189 ? 9.076 15.468 -9.972 1.00 72.81 189 GLY A O 1
ATOM 1507 N N . SER A 1 190 ? 9.269 14.119 -8.191 1.00 76.12 190 SER A N 1
ATOM 1508 C CA . SER A 1 190 ? 10.367 13.313 -8.763 1.00 76.12 190 SER A CA 1
ATOM 1509 C C . SER A 1 190 ? 9.911 12.085 -9.563 1.00 76.12 190 SER A C 1
ATOM 1511 O O . SER A 1 190 ? 10.648 11.624 -10.430 1.00 76.12 190 SER A O 1
ATOM 1513 N N . ASP A 1 191 ? 8.705 11.572 -9.301 1.00 73.94 191 ASP A N 1
ATOM 1514 C CA . ASP A 1 191 ? 8.096 10.445 -10.015 1.00 73.94 191 ASP A CA 1
ATOM 1515 C C . ASP A 1 191 ? 6.700 10.863 -10.499 1.00 73.94 191 ASP A C 1
ATOM 1517 O O . ASP A 1 191 ? 5.811 11.139 -9.693 1.00 73.94 191 ASP A O 1
ATOM 1521 N N . LEU A 1 192 ? 6.535 10.965 -11.820 1.00 79.69 192 LEU A N 1
ATOM 1522 C CA . LEU A 1 192 ? 5.285 11.381 -12.467 1.00 79.69 192 LEU A CA 1
ATOM 1523 C C . LEU A 1 192 ? 4.371 10.196 -12.802 1.00 79.69 192 LEU A C 1
ATOM 1525 O O . LEU A 1 192 ? 3.301 10.398 -13.382 1.00 79.69 192 LEU A O 1
ATOM 1529 N N . HIS A 1 193 ? 4.771 8.963 -12.475 1.00 78.81 193 HIS A N 1
ATOM 1530 C CA . HIS A 1 193 ? 3.950 7.799 -12.767 1.00 78.81 193 HIS A CA 1
ATOM 1531 C C . HIS A 1 193 ? 2.602 7.899 -12.021 1.00 78.81 193 HIS A C 1
ATOM 1533 O O . HIS A 1 193 ? 2.582 8.228 -10.832 1.00 78.81 193 HIS A O 1
ATOM 1539 N N . PRO A 1 194 ? 1.464 7.545 -12.652 1.00 82.12 194 PRO A N 1
ATOM 1540 C CA . PRO A 1 194 ? 0.139 7.648 -12.032 1.00 82.12 194 PRO A CA 1
ATOM 1541 C C . PRO A 1 194 ? 0.018 6.942 -10.675 1.00 82.12 194 PRO A C 1
ATOM 1543 O O . PRO A 1 194 ? -0.763 7.354 -9.829 1.00 82.12 194 PRO A O 1
ATOM 1546 N N . SER A 1 195 ? 0.807 5.893 -10.431 1.00 81.25 195 SER A N 1
ATOM 1547 C CA . SER A 1 195 ? 0.849 5.213 -9.127 1.00 81.25 195 SER A CA 1
ATOM 1548 C C . SER A 1 195 ? 1.426 6.049 -7.978 1.00 81.25 195 SER A C 1
ATOM 1550 O O . SER A 1 195 ? 1.446 5.550 -6.852 1.00 81.25 195 SER A O 1
ATOM 1552 N N . GLU A 1 196 ? 1.987 7.226 -8.257 1.00 83.19 196 GLU A N 1
ATOM 1553 C CA . GLU A 1 196 ? 2.541 8.162 -7.271 1.00 83.19 196 GLU A CA 1
ATOM 1554 C C . GLU A 1 196 ? 1.761 9.486 -7.203 1.00 83.19 196 GLU A C 1
ATOM 1556 O O . GLU A 1 196 ? 1.796 10.121 -6.151 1.00 83.19 196 GLU A O 1
ATOM 1561 N N . THR A 1 197 ? 1.050 9.875 -8.272 1.00 87.62 197 THR A N 1
ATOM 1562 C CA . THR A 1 197 ? 0.389 11.193 -8.409 1.00 87.62 197 THR A CA 1
ATOM 1563 C C . THR A 1 197 ? -1.139 11.139 -8.534 1.00 87.62 197 THR A C 1
ATOM 1565 O O . THR A 1 197 ? -1.807 12.161 -8.399 1.00 87.62 197 THR A O 1
ATOM 1568 N N . ALA A 1 198 ? -1.753 9.968 -8.764 1.00 89.50 198 ALA A N 1
ATOM 1569 C CA . ALA A 1 198 ? -3.198 9.872 -9.043 1.00 89.50 198 ALA A CA 1
ATOM 1570 C C . ALA A 1 198 ? -4.122 10.306 -7.887 1.00 89.50 198 ALA A C 1
ATOM 1572 O O . ALA A 1 198 ? -5.339 10.348 -8.068 1.00 89.50 198 ALA A O 1
ATOM 1573 N N . LEU A 1 199 ? -3.569 10.587 -6.706 1.00 92.81 199 LEU A N 1
ATOM 1574 C CA . LEU A 1 199 ? -4.300 11.010 -5.514 1.00 92.81 199 LEU A CA 1
ATOM 1575 C C . LEU A 1 199 ? -3.946 12.437 -5.059 1.00 92.81 199 LEU A C 1
ATOM 1577 O O . LEU A 1 199 ? -4.357 12.831 -3.966 1.00 92.81 199 LEU A O 1
ATOM 1581 N N . ASP A 1 200 ? -3.193 13.195 -5.860 1.00 89.62 200 ASP A N 1
ATOM 1582 C CA . ASP A 1 200 ? -2.719 14.540 -5.495 1.00 89.62 200 ASP A CA 1
ATOM 1583 C C . ASP A 1 200 ? -3.885 15.525 -5.359 1.00 89.62 200 ASP A C 1
ATOM 1585 O O . ASP A 1 200 ? -3.959 16.256 -4.375 1.00 89.62 200 ASP A O 1
ATOM 1589 N N . ASP A 1 201 ? -4.856 15.432 -6.271 1.00 89.50 201 ASP A N 1
ATOM 1590 C CA . ASP A 1 201 ? -6.072 16.255 -6.290 1.00 89.50 201 ASP A CA 1
ATOM 1591 C C . ASP A 1 201 ? -7.307 15.520 -5.727 1.00 89.50 201 ASP A C 1
ATOM 1593 O O . ASP A 1 201 ? -8.449 15.920 -5.966 1.00 89.50 201 ASP A O 1
ATOM 1597 N N . PHE A 1 202 ? -7.116 14.400 -5.019 1.00 93.50 202 PHE A N 1
ATOM 1598 C CA . PHE A 1 202 ? -8.236 13.626 -4.477 1.00 93.50 202 PHE A CA 1
ATOM 1599 C C . PHE A 1 202 ? -8.900 14.348 -3.294 1.00 93.50 202 PHE A C 1
ATOM 1601 O O . PHE A 1 202 ? -8.221 14.835 -2.391 1.00 93.50 202 PHE A O 1
ATOM 1608 N N . ASP A 1 203 ? -10.236 14.371 -3.266 1.00 93.50 203 ASP A N 1
ATOM 1609 C CA . ASP A 1 203 ? -11.004 14.956 -2.165 1.00 93.50 203 ASP A CA 1
ATOM 1610 C C . ASP A 1 203 ? -11.068 14.012 -0.953 1.00 93.50 203 ASP A C 1
ATOM 1612 O O . ASP A 1 203 ? -11.740 12.975 -0.956 1.00 93.50 203 ASP A O 1
ATOM 1616 N N . TRP A 1 204 ? -10.379 14.406 0.117 1.00 95.19 204 TRP A N 1
ATOM 1617 C CA . TRP A 1 204 ? -10.306 13.668 1.377 1.00 95.19 204 TRP A CA 1
ATOM 1618 C C . TRP A 1 204 ? -11.403 14.044 2.383 1.00 95.19 204 TRP A C 1
ATOM 1620 O O . TRP A 1 204 ? -11.397 13.511 3.490 1.00 95.19 204 TRP A O 1
ATOM 1630 N N . GLY A 1 205 ? -12.352 14.920 2.037 1.00 93.12 205 GLY A N 1
ATOM 1631 C CA . GLY A 1 205 ? -13.374 15.471 2.943 1.00 93.12 205 GLY A CA 1
ATOM 1632 C C . GLY A 1 205 ? -14.469 14.503 3.418 1.00 93.12 205 GLY A C 1
ATOM 1633 O O . GLY A 1 205 ? -15.531 14.940 3.861 1.00 93.12 205 GLY A O 1
ATOM 1634 N N . ARG A 1 206 ? -14.255 13.189 3.319 1.00 92.25 206 ARG A N 1
ATOM 1635 C CA . ARG A 1 206 ? -15.236 12.157 3.689 1.00 92.25 206 ARG A CA 1
ATOM 1636 C C . ARG A 1 206 ? -15.083 11.747 5.150 1.00 92.25 206 ARG A C 1
ATOM 1638 O O . ARG A 1 206 ? -13.974 11.695 5.663 1.00 92.25 206 ARG A O 1
ATOM 1645 N N . SER A 1 207 ? -16.183 11.357 5.799 1.00 92.31 207 SER A N 1
ATOM 1646 C CA . SER A 1 207 ? -16.200 10.991 7.229 1.00 92.31 207 SER A CA 1
ATOM 1647 C C . SER A 1 207 ? -15.256 9.843 7.600 1.00 92.31 207 SER A C 1
ATOM 1649 O O . SER A 1 207 ? -14.758 9.800 8.719 1.00 92.31 207 SER A O 1
ATOM 1651 N N . ASN A 1 208 ? -15.011 8.923 6.662 1.00 95.31 208 ASN A N 1
ATOM 1652 C CA . ASN A 1 208 ? -14.158 7.749 6.862 1.00 95.31 208 ASN A CA 1
ATOM 1653 C C . ASN A 1 208 ? -12.739 7.950 6.293 1.00 95.31 208 ASN A C 1
ATOM 1655 O O . ASN A 1 208 ? -11.970 6.993 6.189 1.00 95.31 208 ASN A O 1
ATOM 1659 N N . CYS A 1 209 ? -12.391 9.185 5.924 1.00 97.50 209 CYS A N 1
ATOM 1660 C CA . CYS A 1 209 ? -11.048 9.593 5.534 1.00 97.50 209 CYS A CA 1
ATOM 1661 C C . CYS A 1 209 ? -10.433 10.452 6.640 1.00 97.50 209 CYS A C 1
ATOM 1663 O O . CYS A 1 209 ? -10.985 11.476 7.037 1.00 97.50 209 CYS A O 1
ATOM 1665 N N . PHE A 1 210 ? -9.248 10.068 7.101 1.00 97.75 210 PHE A N 1
ATOM 1666 C CA . PHE A 1 210 ? -8.488 10.812 8.096 1.00 97.75 210 PHE A CA 1
ATOM 1667 C C . PHE A 1 210 ? -7.179 11.283 7.477 1.00 97.75 210 PHE A C 1
ATOM 1669 O O . PHE A 1 210 ? -6.392 10.480 6.978 1.00 97.75 210 PHE A O 1
ATOM 1676 N N . VAL A 1 211 ? -6.934 12.589 7.507 1.00 97.38 211 VAL A N 1
ATOM 1677 C CA . VAL A 1 211 ? -5.675 13.174 7.041 1.00 97.38 211 VAL A CA 1
ATOM 1678 C C . VAL A 1 211 ? -4.784 13.418 8.252 1.00 97.38 211 VAL A C 1
ATOM 1680 O O . VAL A 1 211 ? -5.163 14.150 9.164 1.00 97.38 211 VAL A O 1
ATOM 1683 N N . LEU A 1 212 ? -3.607 12.799 8.258 1.00 97.44 212 LEU A N 1
ATOM 1684 C CA . LEU A 1 212 ? -2.582 12.990 9.276 1.00 97.44 212 LEU A CA 1
ATOM 1685 C C . LEU A 1 212 ? -1.432 13.799 8.670 1.00 97.44 212 LEU A C 1
ATOM 1687 O O . LEU A 1 212 ? -0.679 13.294 7.830 1.00 97.44 212 LEU A O 1
ATOM 1691 N N . ASP A 1 213 ? -1.306 15.059 9.097 1.00 97.06 213 ASP A N 1
ATOM 1692 C CA . ASP A 1 213 ? -0.196 15.905 8.671 1.00 97.06 213 ASP A CA 1
ATOM 1693 C C . ASP A 1 213 ? 1.092 15.543 9.412 1.00 97.06 213 ASP A C 1
ATOM 1695 O O . ASP A 1 213 ? 1.326 15.975 10.537 1.00 97.06 213 ASP A O 1
ATOM 1699 N N . ASN A 1 214 ? 1.933 14.739 8.767 1.00 96.88 214 ASN A N 1
ATOM 1700 C CA . ASN A 1 214 ? 3.176 14.231 9.337 1.00 96.88 214 ASN A CA 1
ATOM 1701 C C . ASN A 1 214 ? 4.429 14.833 8.683 1.00 96.88 214 ASN A C 1
ATOM 1703 O O . ASN A 1 214 ? 5.526 14.282 8.819 1.00 96.88 214 ASN A O 1
ATOM 1707 N N . ALA A 1 215 ? 4.302 15.960 7.972 1.00 95.25 215 ALA A N 1
ATOM 1708 C CA . ALA A 1 215 ? 5.416 16.577 7.249 1.00 95.25 215 ALA A CA 1
ATOM 1709 C C . ALA A 1 215 ? 6.645 16.825 8.149 1.00 95.25 215 ALA A C 1
ATOM 1711 O O . ALA A 1 215 ? 7.784 16.558 7.745 1.00 95.25 215 ALA A O 1
ATOM 1712 N N . ARG A 1 216 ? 6.402 17.270 9.389 1.00 94.69 216 ARG A N 1
ATOM 1713 C CA . ARG A 1 216 ? 7.429 17.617 10.389 1.00 94.69 216 ARG A CA 1
ATOM 1714 C C . ARG A 1 216 ? 7.550 16.624 11.546 1.00 94.69 216 ARG A C 1
ATOM 1716 O O . ARG A 1 216 ? 8.309 16.895 12.463 1.00 94.69 216 ARG A O 1
ATOM 1723 N N . MET A 1 217 ? 6.851 15.493 11.484 1.00 96.12 217 MET A N 1
ATOM 1724 C CA . MET A 1 217 ? 6.887 14.490 12.547 1.00 96.12 217 MET A CA 1
ATOM 1725 C C . MET A 1 217 ? 8.076 13.540 12.376 1.00 96.12 217 MET A C 1
ATOM 1727 O O . MET A 1 217 ? 8.419 13.125 11.257 1.00 96.12 217 MET A O 1
ATOM 1731 N N . ASN A 1 218 ? 8.704 13.165 13.480 1.00 94.06 218 ASN A N 1
ATOM 1732 C CA . ASN A 1 218 ? 9.530 11.968 13.546 1.00 94.06 218 ASN A CA 1
ATOM 1733 C C . ASN A 1 218 ? 8.635 10.705 13.589 1.00 94.06 218 ASN A C 1
ATOM 1735 O O . ASN A 1 218 ? 7.416 10.778 13.425 1.00 94.06 218 ASN A O 1
ATOM 1739 N N . LYS A 1 219 ? 9.243 9.521 13.715 1.00 91.06 219 LYS A N 1
ATOM 1740 C CA . LYS A 1 219 ? 8.501 8.252 13.697 1.00 91.06 219 LYS A CA 1
ATOM 1741 C C . LYS A 1 219 ? 7.562 8.107 14.901 1.00 91.06 219 LYS A C 1
ATOM 1743 O O . LYS A 1 219 ? 6.452 7.623 14.716 1.00 91.06 219 LYS A O 1
ATOM 1748 N N . ASP A 1 220 ? 8.003 8.509 16.084 1.00 89.75 220 ASP A N 1
ATOM 1749 C CA . ASP A 1 220 ? 7.257 8.318 17.329 1.00 89.75 220 ASP A CA 1
ATOM 1750 C C . ASP A 1 220 ? 6.101 9.320 17.407 1.00 89.75 220 ASP A C 1
ATOM 1752 O O . ASP A 1 220 ? 4.959 8.916 17.584 1.00 89.75 220 ASP A O 1
ATOM 1756 N N . GLU A 1 221 ? 6.347 10.588 17.059 1.00 93.56 221 GLU A N 1
ATOM 1757 C CA . GLU A 1 221 ? 5.295 11.611 16.932 1.00 93.56 221 GLU A CA 1
ATOM 1758 C C . GLU A 1 221 ? 4.197 11.201 15.932 1.00 93.56 221 GLU A C 1
ATOM 1760 O O . GLU A 1 221 ? 3.013 11.439 16.163 1.00 93.56 221 GLU A O 1
ATOM 1765 N N . GLN A 1 222 ? 4.572 10.559 14.816 1.00 95.19 222 GLN A N 1
ATOM 1766 C CA . GLN A 1 222 ? 3.609 10.027 13.846 1.00 95.19 222 GLN A CA 1
ATOM 1767 C C . GLN A 1 222 ? 2.768 8.886 14.439 1.00 95.19 222 GLN A C 1
ATOM 1769 O O . GLN A 1 222 ? 1.577 8.786 14.135 1.00 95.19 222 GLN A O 1
ATOM 1774 N N . ASN A 1 223 ? 3.384 8.009 15.234 1.00 92.69 223 ASN A N 1
ATOM 1775 C CA . ASN A 1 223 ? 2.695 6.894 15.875 1.00 92.69 223 ASN A CA 1
ATOM 1776 C C . ASN A 1 223 ? 1.705 7.409 16.929 1.00 92.69 223 ASN A C 1
ATOM 1778 O O . ASN A 1 223 ? 0.535 7.032 16.899 1.00 92.69 223 ASN A O 1
ATOM 1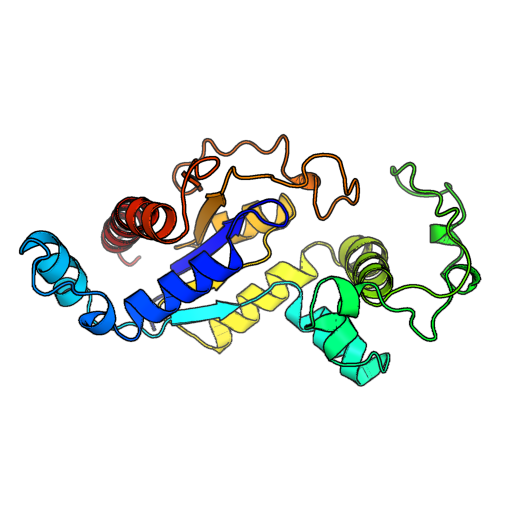782 N N . ASP A 1 224 ? 2.124 8.345 17.778 1.00 90.31 224 ASP A N 1
ATOM 1783 C CA . ASP A 1 224 ? 1.252 8.952 18.789 1.00 90.31 224 ASP A CA 1
ATOM 1784 C C . ASP A 1 224 ? 0.072 9.681 18.139 1.00 90.31 224 ASP A C 1
ATOM 1786 O O . ASP A 1 224 ? -1.080 9.537 18.554 1.00 90.31 224 ASP A O 1
ATOM 1790 N N . ALA A 1 225 ? 0.330 10.412 17.051 1.00 94.44 225 ALA A N 1
ATOM 1791 C CA . ALA A 1 225 ? -0.701 11.159 16.345 1.00 94.44 225 ALA A CA 1
ATOM 1792 C C . ALA A 1 225 ? -1.727 10.268 15.615 1.00 94.44 225 ALA A C 1
ATOM 1794 O O . ALA A 1 225 ? -2.834 10.736 15.328 1.00 94.44 225 ALA A O 1
ATOM 1795 N N . VAL A 1 226 ? -1.414 8.993 15.332 1.00 95.25 226 VAL A N 1
ATOM 1796 C CA . VAL A 1 226 ? -2.399 8.065 14.748 1.00 95.25 226 VAL A CA 1
ATOM 1797 C C . VAL A 1 226 ? -3.359 7.492 15.793 1.00 95.25 226 VAL A C 1
ATOM 1799 O O . VAL A 1 226 ? -4.498 7.178 15.452 1.00 95.25 226 VAL A O 1
ATOM 1802 N N . ILE A 1 227 ? -2.961 7.398 17.066 1.00 91.81 227 ILE A N 1
ATOM 1803 C CA . ILE A 1 227 ? -3.793 6.825 18.139 1.00 91.81 227 ILE A CA 1
ATOM 1804 C C . ILE A 1 227 ? -5.186 7.473 18.246 1.00 91.81 227 ILE A C 1
ATOM 1806 O O . ILE A 1 227 ? -6.174 6.735 18.189 1.00 91.81 227 ILE A O 1
ATOM 1810 N N . PRO A 1 228 ? -5.344 8.811 18.314 1.00 91.25 228 PRO A N 1
ATOM 1811 C CA . PRO A 1 228 ? -6.675 9.421 18.380 1.00 91.25 228 PRO A CA 1
ATOM 1812 C C . PRO A 1 228 ? -7.512 9.196 17.110 1.00 91.25 228 PRO A C 1
ATOM 1814 O O . PRO A 1 228 ? -8.742 9.253 17.162 1.00 91.25 228 PRO A O 1
ATOM 1817 N N . ILE A 1 229 ? -6.881 8.936 15.958 1.00 95.44 229 ILE A N 1
ATOM 1818 C CA . ILE A 1 229 ? -7.585 8.550 14.726 1.00 95.44 229 ILE A CA 1
ATOM 1819 C C . ILE A 1 229 ? -8.122 7.125 14.863 1.00 95.44 229 ILE A C 1
ATOM 1821 O O . ILE A 1 229 ? -9.299 6.888 14.588 1.00 95.44 229 ILE A O 1
ATOM 1825 N N . LEU A 1 230 ? -7.289 6.192 15.334 1.00 92.75 230 LEU A N 1
ATOM 1826 C CA . LEU A 1 230 ? -7.705 4.814 15.591 1.00 92.75 230 LEU A CA 1
ATOM 1827 C C . LEU A 1 230 ? -8.863 4.791 16.596 1.00 92.75 230 LEU A C 1
ATOM 1829 O O . LEU A 1 230 ? -9.909 4.227 16.296 1.00 92.75 230 LEU A O 1
ATOM 1833 N N . GLN A 1 231 ? -8.756 5.500 17.720 1.00 88.81 231 GLN A N 1
ATOM 1834 C CA . GLN A 1 231 ? -9.839 5.615 18.707 1.00 88.81 231 GLN A CA 1
ATOM 1835 C C . GLN A 1 231 ? -11.187 5.990 18.074 1.00 88.81 231 GLN A C 1
ATOM 1837 O O . GLN A 1 231 ? -12.194 5.336 18.347 1.00 88.81 231 GLN A O 1
ATOM 1842 N N . LYS A 1 232 ? -11.210 6.981 17.171 1.00 91.62 232 LYS A N 1
ATOM 1843 C CA . LYS A 1 232 ? -12.428 7.384 16.444 1.00 91.62 232 LYS A CA 1
ATOM 1844 C C . LYS A 1 232 ? -12.956 6.289 15.519 1.00 91.62 232 LYS A C 1
ATOM 1846 O O . LYS A 1 232 ? -14.163 6.057 15.493 1.00 91.62 232 LYS A O 1
ATOM 1851 N N . ILE A 1 233 ? -12.073 5.620 14.774 1.00 93.06 233 ILE A N 1
ATOM 1852 C CA . ILE A 1 233 ? -12.434 4.503 13.885 1.00 93.06 233 ILE A CA 1
ATOM 1853 C C . ILE A 1 233 ? -13.118 3.392 14.689 1.00 93.06 233 ILE A C 1
ATOM 1855 O O . ILE A 1 233 ? -14.215 2.950 14.342 1.00 93.06 233 ILE A O 1
ATOM 1859 N N . PHE A 1 234 ? -12.507 2.985 15.801 1.00 87.44 234 PHE A N 1
ATOM 1860 C CA . PHE A 1 234 ? -13.005 1.886 16.621 1.00 87.44 234 PHE A CA 1
ATOM 1861 C C . PHE A 1 234 ? -14.303 2.244 17.360 1.00 87.44 234 PHE A C 1
ATOM 1863 O O . PHE A 1 234 ? -15.244 1.450 17.329 1.00 87.44 234 PHE A O 1
ATOM 1870 N N . GLN A 1 235 ? -14.422 3.462 17.904 1.00 83.62 235 GLN A N 1
ATOM 1871 C CA . GLN A 1 235 ? -15.674 3.959 18.498 1.00 83.62 235 GLN A CA 1
ATOM 1872 C C . GLN A 1 235 ? -16.816 4.044 17.472 1.00 83.62 235 GLN A C 1
ATOM 1874 O O . GLN A 1 235 ? -17.949 3.666 17.772 1.00 83.62 235 GLN A O 1
ATOM 1879 N N . GLY A 1 236 ? -16.532 4.509 16.250 1.00 74.00 236 GLY A N 1
ATOM 1880 C CA . GLY A 1 236 ? -17.511 4.548 15.161 1.00 74.00 236 GLY A CA 1
ATOM 1881 C C . GLY A 1 236 ? -17.977 3.152 14.744 1.00 74.00 236 GLY A C 1
ATOM 1882 O O . GLY A 1 236 ? -19.167 2.940 14.525 1.00 74.00 236 GLY A O 1
ATOM 1883 N N . SER A 1 237 ? -17.060 2.181 14.720 1.00 62.66 237 SER A N 1
ATOM 1884 C CA . SER A 1 237 ? -17.350 0.794 14.332 1.00 62.66 237 SER A CA 1
ATOM 1885 C C . SER A 1 237 ? -18.175 -0.004 15.354 1.00 62.66 237 SER A C 1
ATOM 1887 O O . SER A 1 237 ? -18.764 -1.027 14.994 1.00 62.66 237 SER A O 1
ATOM 1889 N N . ALA A 1 238 ? -18.202 0.436 16.619 1.00 60.12 238 ALA A N 1
ATOM 1890 C CA . ALA A 1 238 ? -18.971 -0.180 17.702 1.00 60.12 238 ALA A CA 1
ATOM 1891 C C . ALA A 1 238 ? -20.443 0.276 17.725 1.00 60.12 238 ALA A C 1
ATOM 1893 O O . ALA A 1 238 ? -21.295 -0.427 18.264 1.00 60.12 238 ALA A O 1
ATOM 1894 N N . ASN A 1 239 ? -20.746 1.430 17.118 1.00 49.47 239 ASN A N 1
ATOM 1895 C CA . ASN A 1 239 ? -22.080 2.039 17.105 1.00 49.47 239 ASN A CA 1
ATOM 1896 C C . ASN A 1 239 ? -22.931 1.664 15.880 1.00 49.47 239 ASN A C 1
ATOM 1898 O O . ASN A 1 239 ? -24.063 2.134 15.767 1.00 49.47 239 ASN A O 1
ATOM 1902 N N . GLU A 1 240 ? -22.431 0.832 14.962 1.00 45.28 240 GLU A N 1
ATOM 1903 C CA . GLU A 1 240 ? -23.263 0.293 13.886 1.00 45.28 240 GLU A CA 1
ATOM 1904 C C . GLU A 1 240 ? -24.138 -0.846 14.431 1.00 45.28 240 GLU A C 1
ATOM 1906 O O . GLU A 1 240 ? -23.606 -1.891 14.822 1.00 45.28 240 GLU A O 1
ATOM 1911 N N . PRO A 1 241 ? -25.478 -0.684 14.477 1.00 34.88 241 PRO A N 1
ATOM 1912 C CA . PRO A 1 241 ? -26.349 -1.769 14.884 1.00 34.88 241 PRO A CA 1
ATOM 1913 C C . PRO A 1 241 ? -26.202 -2.892 13.863 1.00 34.88 241 PRO A C 1
ATOM 1915 O O . PRO A 1 241 ? -26.367 -2.681 12.660 1.00 34.88 241 PRO A O 1
ATOM 1918 N N . THR A 1 242 ? -25.884 -4.082 14.365 1.00 36.06 242 THR A N 1
ATOM 1919 C CA . THR A 1 242 ? -25.941 -5.337 13.617 1.00 36.06 242 THR A CA 1
ATOM 1920 C C . THR A 1 242 ? -27.322 -5.429 12.969 1.00 36.06 242 THR A C 1
ATOM 1922 O O . THR A 1 242 ? -28.326 -5.602 13.659 1.00 36.06 242 THR A O 1
ATOM 1925 N N . ARG A 1 243 ? -27.377 -5.202 11.654 1.00 30.95 243 ARG A N 1
ATOM 1926 C CA . ARG A 1 243 ? -28.576 -5.417 10.842 1.00 30.95 243 ARG A CA 1
ATOM 1927 C C . ARG A 1 243 ? -28.694 -6.880 10.456 1.00 30.95 243 ARG A C 1
ATOM 1929 O O . ARG A 1 243 ? -27.643 -7.488 10.154 1.00 30.95 243 ARG A O 1
#

InterPro domains:
  IPR027417 P-loop containing nucleoside triphosphate hydrolase [G3DSA:3.40.50.300] (1-237)